Protein AF-A0A6Q2YF07-F1 (afdb_monomer_lite)

Foldseek 3Di:
DDDDDDDDDDDDDDDDDDDDDDDDDDDDDDDDDDDDDDDDDDDDDDDDDPPPVVVVVVVVPPPPDDDDDDDDDDDDDDDDPPDDDPVCLLVQQVLQVVLQVVAQDPPPPKTKKKWWAAPVRDIFIFIWYADPPRVPTDHGLRRRVVVCVVVPTLHTAEMEMEIADAPDFDDDDPVSLLVVCQSPWAHWYWGAYPVRDTDIDTSCRNAPPDDYPVVVVDDDPDDPDDPDDDDDDDDDDDDDDDDDDDDDDD

Structure (mmCIF, N/CA/C/O backbone):
data_AF-A0A6Q2YF07-F1
#
_entry.id   AF-A0A6Q2YF07-F1
#
loop_
_atom_site.group_PDB
_atom_site.id
_atom_site.type_symbol
_atom_site.label_atom_id
_atom_site.label_alt_id
_atom_site.label_comp_id
_atom_site.label_asym_id
_atom_site.label_entity_id
_atom_site.label_seq_id
_atom_site.pdbx_PDB_ins_code
_atom_site.Cartn_x
_atom_site.Cartn_y
_atom_site.Cartn_z
_atom_site.occupancy
_atom_site.B_iso_or_equiv
_atom_site.auth_seq_id
_atom_site.auth_comp_id
_atom_site.auth_asym_id
_atom_site.auth_atom_id
_atom_site.pdbx_PDB_model_num
ATOM 1 N N . MET A 1 1 ? -5.811 14.209 32.027 1.00 42.38 1 MET A N 1
ATOM 2 C CA . MET A 1 1 ? -6.574 15.370 31.525 1.00 42.38 1 MET A CA 1
ATOM 3 C C . MET A 1 1 ? -5.583 16.476 31.207 1.00 42.38 1 MET A C 1
ATOM 5 O O . MET A 1 1 ? -5.137 17.143 32.126 1.00 42.38 1 MET A O 1
ATOM 9 N N . TYR A 1 2 ? -5.188 16.630 29.945 1.00 35.22 2 TYR A N 1
ATOM 10 C CA . TYR A 1 2 ? -4.465 17.818 29.489 1.00 35.22 2 TYR A CA 1
ATOM 11 C C . TYR A 1 2 ? -5.228 18.382 28.295 1.00 35.22 2 TYR A C 1
ATOM 13 O O . TYR A 1 2 ? -5.432 17.696 27.298 1.00 35.22 2 TYR A O 1
ATOM 21 N N . SER A 1 3 ? -5.741 19.593 28.491 1.00 35.06 3 SER A N 1
ATOM 22 C CA . SER A 1 3 ? -6.523 20.364 27.533 1.00 35.06 3 SER A CA 1
ATOM 23 C C . SER A 1 3 ? -5.566 21.082 26.581 1.00 35.06 3 SER A C 1
ATOM 25 O O . SER A 1 3 ? -4.698 21.826 27.036 1.00 35.06 3 SER A O 1
ATOM 27 N N . CYS A 1 4 ? -5.705 20.849 25.275 1.00 34.47 4 CYS A N 1
ATOM 28 C CA . CYS A 1 4 ? -5.036 21.634 24.241 1.00 34.47 4 CYS A CA 1
ATOM 29 C C . CYS A 1 4 ? -5.906 22.848 23.899 1.00 34.47 4 CYS A C 1
ATOM 31 O O . CYS A 1 4 ? -6.991 22.703 23.340 1.00 34.47 4 CYS A O 1
ATOM 33 N N . LEU A 1 5 ? -5.411 24.045 24.210 1.00 40.91 5 LEU A N 1
ATOM 34 C CA . LEU A 1 5 ? -5.961 25.308 23.723 1.00 40.91 5 LEU A CA 1
ATOM 35 C C . LEU A 1 5 ? -5.331 25.636 22.360 1.00 40.91 5 LEU A C 1
ATOM 37 O O . LEU A 1 5 ? -4.113 25.767 22.253 1.00 40.91 5 LEU A O 1
ATOM 41 N N . CYS A 1 6 ? -6.164 25.772 21.327 1.00 34.47 6 CYS A N 1
ATOM 42 C CA . CYS A 1 6 ? -5.792 26.366 20.039 1.00 34.47 6 CYS A CA 1
ATOM 43 C C . CYS A 1 6 ? -5.761 27.901 20.152 1.00 34.47 6 CYS A C 1
ATOM 45 O O . CYS A 1 6 ? -6.706 28.465 20.710 1.00 34.47 6 CYS A O 1
ATOM 47 N N . PRO A 1 7 ? -4.773 28.608 19.573 1.00 49.66 7 PRO A N 1
ATOM 48 C CA . PRO A 1 7 ? -4.864 30.048 19.399 1.00 49.66 7 PRO A CA 1
ATOM 49 C C . PRO A 1 7 ? -5.500 30.426 18.051 1.00 49.66 7 PRO A C 1
ATOM 51 O O . PRO A 1 7 ? -5.198 29.870 16.996 1.00 49.66 7 PRO A O 1
ATOM 54 N N . HIS A 1 8 ? -6.394 31.409 18.141 1.00 37.81 8 HIS A N 1
ATOM 55 C CA . HIS A 1 8 ? -7.116 32.095 17.074 1.00 37.81 8 HIS A CA 1
ATOM 56 C C . HIS A 1 8 ? -6.193 32.752 16.029 1.00 37.81 8 HIS A C 1
ATOM 58 O O . HIS A 1 8 ? -5.219 33.420 16.371 1.00 37.81 8 HIS A O 1
ATOM 64 N N . TYR A 1 9 ? -6.573 32.636 14.754 1.00 35.72 9 TYR A N 1
ATOM 65 C CA . TYR A 1 9 ? -5.997 33.368 13.622 1.00 35.72 9 TYR A CA 1
ATOM 66 C C . TYR A 1 9 ? -6.581 34.791 13.557 1.00 35.72 9 TYR A C 1
ATOM 68 O O . TYR A 1 9 ? -7.784 34.956 13.349 1.00 35.72 9 TYR A O 1
ATOM 76 N N . SER A 1 10 ? -5.733 35.814 13.682 1.00 37.59 10 SER A N 1
ATOM 77 C CA . SER A 1 10 ? -6.095 37.219 13.447 1.00 37.59 10 SER A CA 1
ATOM 78 C C . SER A 1 10 ? -5.477 37.704 12.136 1.00 37.59 10 SER A C 1
ATOM 80 O O . SER A 1 10 ? -4.273 37.582 11.917 1.00 37.59 10 SER A O 1
ATOM 82 N N . ARG A 1 11 ? -6.325 38.243 11.252 1.00 40.78 11 ARG A N 1
ATOM 83 C CA . ARG A 1 11 ? -5.968 38.822 9.949 1.00 40.78 11 ARG A CA 1
ATOM 84 C C . ARG A 1 11 ? -5.098 40.071 10.129 1.00 40.78 11 ARG A C 1
ATOM 86 O O . ARG A 1 11 ? -5.477 40.967 10.875 1.00 40.78 11 ARG A O 1
ATOM 93 N N . ILE A 1 12 ? -3.999 40.166 9.383 1.00 37.72 12 ILE A N 1
ATOM 94 C CA . ILE A 1 12 ? -3.213 41.399 9.233 1.00 37.72 12 ILE A CA 1
ATOM 95 C C . ILE A 1 12 ? -3.488 41.963 7.835 1.00 37.72 12 ILE A C 1
ATOM 97 O O . ILE A 1 12 ? -3.155 41.335 6.832 1.00 37.72 12 ILE A O 1
ATOM 101 N N . SER A 1 13 ? -4.115 43.141 7.773 1.00 39.66 13 SER A N 1
ATOM 102 C CA . SER A 1 13 ? -4.192 43.969 6.567 1.00 39.66 13 SER A CA 1
ATOM 103 C C . SER A 1 13 ? -2.953 44.859 6.495 1.00 39.66 13 SER A C 1
ATOM 105 O O . SER A 1 13 ? -2.715 45.648 7.409 1.00 39.66 13 SER A O 1
ATOM 107 N N . LEU A 1 14 ? -2.184 44.766 5.414 1.00 34.75 14 LEU A N 1
ATOM 108 C CA . LEU A 1 14 ? -1.083 45.684 5.127 1.00 34.75 14 LEU A CA 1
ATOM 109 C C . LEU A 1 14 ? -1.535 46.707 4.082 1.00 34.75 14 LEU A C 1
ATOM 111 O O . LEU A 1 14 ? -1.761 46.377 2.921 1.00 34.75 14 LEU A O 1
ATOM 115 N N . SER A 1 15 ? -1.674 47.953 4.527 1.00 39.62 15 SER A N 1
ATOM 116 C CA . SER A 1 15 ? -1.783 49.153 3.699 1.00 39.62 15 SER A CA 1
ATOM 117 C C . SER A 1 15 ? -0.382 49.641 3.316 1.00 39.62 15 SER A C 1
ATOM 119 O O . SER A 1 15 ? 0.439 49.886 4.201 1.00 39.62 15 SER A O 1
ATOM 121 N N . LEU A 1 16 ? -0.115 49.818 2.021 1.00 40.41 16 LEU A N 1
ATOM 122 C CA . LEU A 1 16 ? 1.100 50.458 1.498 1.00 40.41 16 LEU A CA 1
ATOM 123 C C . LEU A 1 16 ? 0.807 51.923 1.120 1.00 40.41 16 LEU A C 1
ATOM 125 O O . LEU A 1 16 ? -0.238 52.177 0.516 1.00 40.41 16 LEU A O 1
ATOM 129 N N . PRO A 1 17 ? 1.694 52.884 1.441 1.00 46.28 17 PRO A N 1
ATOM 130 C CA . PRO A 1 17 ? 1.514 54.281 1.069 1.00 46.28 17 PRO A CA 1
ATOM 131 C C . PRO A 1 17 ? 2.101 54.614 -0.312 1.00 46.28 17 PRO A C 1
ATOM 133 O O . PRO A 1 17 ? 3.042 53.987 -0.798 1.00 46.28 17 PRO A O 1
ATOM 136 N N . LEU A 1 18 ? 1.507 55.644 -0.917 1.00 38.78 18 LEU A N 1
ATOM 137 C CA . LEU A 1 18 ? 1.839 56.246 -2.205 1.00 38.78 18 LEU A CA 1
ATOM 138 C C . LEU A 1 18 ? 3.088 57.151 -2.168 1.00 38.78 18 LEU A C 1
ATOM 140 O O . LEU A 1 18 ? 3.361 57.824 -1.177 1.00 38.78 18 LEU A O 1
ATOM 144 N N . SER A 1 19 ? 3.650 57.311 -3.374 1.00 36.31 19 SER A N 1
ATOM 145 C CA . SER A 1 19 ? 4.437 58.436 -3.919 1.00 36.31 19 SER A CA 1
ATOM 146 C C . SER A 1 19 ? 5.962 58.426 -3.727 1.00 36.31 19 SER A C 1
ATOM 148 O O . SER A 1 19 ? 6.474 58.485 -2.620 1.00 36.31 19 SER A O 1
ATOM 150 N N . LEU A 1 20 ? 6.706 58.436 -4.841 1.00 35.91 20 LEU A N 1
ATOM 151 C CA . LEU A 1 20 ? 7.220 59.678 -5.425 1.00 35.91 20 LEU A CA 1
ATOM 152 C C . LEU A 1 20 ? 7.590 59.476 -6.905 1.00 35.91 20 LEU A C 1
ATOM 154 O O . LEU A 1 20 ? 7.867 58.376 -7.371 1.00 35.91 20 LEU A O 1
ATOM 158 N N . THR A 1 21 ? 7.515 60.583 -7.627 1.00 44.19 21 THR A N 1
ATOM 159 C CA . THR A 1 21 ? 7.680 60.791 -9.065 1.00 44.19 21 THR A CA 1
ATOM 160 C C . THR A 1 21 ? 9.137 60.674 -9.520 1.00 44.19 21 THR A C 1
ATOM 162 O O . THR A 1 21 ? 10.031 60.914 -8.720 1.00 44.19 21 THR A O 1
ATOM 165 N N . HIS A 1 22 ? 9.371 60.378 -10.806 1.00 37.59 22 HIS A N 1
ATOM 166 C CA . HIS A 1 22 ? 10.271 61.124 -11.706 1.00 37.59 22 HIS A CA 1
ATOM 167 C C . HIS A 1 22 ? 10.007 60.703 -13.163 1.00 37.59 22 HIS A C 1
ATOM 169 O O . HIS A 1 22 ? 9.892 59.522 -13.482 1.00 37.59 22 HIS A O 1
ATOM 175 N N . SER A 1 23 ? 9.858 61.705 -14.030 1.00 40.00 23 SER A N 1
ATOM 176 C CA . SER A 1 23 ? 9.643 61.585 -15.471 1.00 40.00 23 SER A CA 1
ATOM 177 C C . SER A 1 23 ? 10.944 61.285 -16.209 1.00 40.00 23 SER A C 1
ATOM 179 O O . SER A 1 23 ? 11.972 61.821 -15.812 1.00 40.00 23 SER A O 1
ATOM 181 N N . LEU A 1 24 ? 10.870 60.593 -17.348 1.00 35.03 24 LEU A N 1
ATOM 182 C CA . LEU A 1 24 ? 11.597 60.937 -18.578 1.00 35.03 24 LEU A CA 1
ATOM 183 C C . LEU A 1 24 ? 10.974 60.185 -19.763 1.00 35.03 24 LEU A C 1
ATOM 185 O O . LEU A 1 24 ? 10.372 59.125 -19.614 1.00 35.03 24 LEU A O 1
ATOM 189 N N . SER A 1 25 ? 11.031 60.826 -20.922 1.00 35.72 25 SER A N 1
ATOM 190 C CA . SER A 1 25 ? 10.073 60.726 -22.016 1.00 35.72 25 SER A CA 1
ATOM 191 C C . SER A 1 25 ? 10.681 60.155 -23.304 1.00 35.72 25 SER A C 1
ATOM 193 O O . SER A 1 25 ? 11.856 60.403 -23.547 1.00 35.72 25 SER A O 1
ATOM 195 N N . LEU A 1 26 ? 9.818 59.584 -24.164 1.00 32.38 26 LEU A N 1
ATOM 196 C CA . LEU A 1 26 ? 9.944 59.362 -25.626 1.00 32.38 26 LEU A CA 1
ATOM 197 C C . LEU A 1 26 ? 11.070 58.398 -26.096 1.00 32.38 26 LEU A C 1
ATOM 199 O O . LEU A 1 26 ? 12.230 58.553 -25.755 1.00 32.38 26 LEU A O 1
ATOM 203 N N . SER A 1 27 ? 10.838 57.407 -26.968 1.00 36.00 27 SER A N 1
ATOM 204 C CA . SER A 1 27 ? 10.289 57.567 -28.325 1.00 36.00 27 SER A CA 1
ATOM 205 C C . SER A 1 27 ? 9.839 56.237 -28.966 1.00 36.00 27 SER A C 1
ATOM 207 O O . SER A 1 27 ? 10.376 55.170 -28.692 1.00 36.00 27 SER A O 1
ATOM 209 N N . PHE A 1 28 ? 8.876 56.388 -29.873 1.00 30.86 28 PHE A N 1
ATOM 210 C CA . PHE A 1 28 ? 8.250 55.477 -30.842 1.00 30.86 28 PHE A CA 1
ATOM 211 C C . PHE A 1 28 ? 9.177 54.585 -31.704 1.00 30.86 28 PHE A C 1
ATOM 213 O O . PHE A 1 28 ? 10.173 55.075 -32.233 1.00 30.86 28 PHE A O 1
ATOM 220 N N . SER A 1 29 ? 8.720 53.366 -32.044 1.00 34.75 29 SER A N 1
ATOM 221 C CA . SER A 1 29 ? 8.385 52.983 -33.439 1.00 34.75 29 SER A CA 1
ATOM 222 C C . SER A 1 29 ? 7.654 51.632 -33.545 1.00 34.75 29 SER A C 1
ATOM 224 O O . SER A 1 29 ? 8.025 50.647 -32.914 1.00 34.75 29 SER A O 1
ATOM 226 N N . LEU A 1 30 ? 6.599 51.640 -34.368 1.00 33.41 30 LEU A N 1
ATOM 227 C CA . LEU A 1 30 ? 5.726 50.536 -34.783 1.00 33.41 30 LEU A CA 1
ATOM 228 C C . LEU A 1 30 ? 6.431 49.532 -35.715 1.00 33.41 30 LEU A C 1
ATOM 230 O O . LEU A 1 30 ? 7.195 49.935 -36.586 1.00 33.41 30 LEU A O 1
ATOM 234 N N . SER A 1 31 ? 5.975 48.276 -35.689 1.00 32.91 31 SER A N 1
ATOM 235 C CA . SER A 1 31 ? 5.485 47.617 -36.910 1.00 32.91 31 SER A CA 1
ATOM 236 C C . SER A 1 31 ? 4.442 46.548 -36.568 1.00 32.91 31 SER A C 1
ATOM 238 O O . SER A 1 31 ? 4.690 45.639 -35.779 1.00 32.91 31 SER A O 1
ATOM 240 N N . LEU A 1 32 ? 3.255 46.722 -37.150 1.00 31.78 32 LEU A N 1
ATOM 241 C CA . LEU A 1 32 ? 2.101 45.827 -37.134 1.00 31.78 32 LEU A CA 1
ATOM 242 C C . LEU A 1 32 ? 2.257 44.769 -38.238 1.00 31.78 32 LEU A C 1
ATOM 244 O O . LEU A 1 32 ? 2.656 45.096 -39.355 1.00 31.78 32 LEU A O 1
ATOM 248 N N . SER A 1 33 ? 1.760 43.558 -38.002 1.00 29.41 33 SER A N 1
ATOM 249 C CA . SER A 1 33 ? 0.950 42.873 -39.015 1.00 29.41 33 SER A CA 1
ATOM 250 C C . SER A 1 33 ? -0.130 42.028 -38.350 1.00 29.41 33 SER A C 1
ATOM 252 O O . SER A 1 33 ? 0.117 41.136 -37.547 1.00 29.41 33 SER A O 1
ATOM 254 N N . THR A 1 34 ? -1.347 42.439 -38.671 1.00 30.98 34 THR A N 1
ATOM 255 C CA . THR A 1 34 ? -2.676 41.987 -38.282 1.00 30.98 34 THR A CA 1
ATOM 256 C C . THR A 1 34 ? -3.044 40.650 -38.921 1.00 30.98 34 THR A C 1
ATOM 258 O O . THR A 1 34 ? -2.696 40.401 -40.069 1.00 30.98 34 THR A O 1
ATOM 261 N N . THR A 1 35 ? -3.895 39.869 -38.251 1.00 30.69 35 THR A N 1
ATOM 262 C CA . THR A 1 35 ? -5.162 39.383 -38.836 1.00 30.69 35 THR A CA 1
ATOM 263 C C . THR A 1 35 ? -6.139 39.085 -37.695 1.00 30.69 35 THR A C 1
ATOM 265 O O . THR A 1 35 ? -5.915 38.196 -36.882 1.00 30.69 35 THR A O 1
ATOM 268 N N . ILE A 1 36 ? -7.208 39.880 -37.632 1.00 31.39 36 ILE A N 1
ATOM 269 C CA . ILE A 1 36 ? -8.366 39.730 -36.743 1.00 31.39 36 ILE A CA 1
ATOM 270 C C . ILE A 1 36 ? -9.497 39.148 -37.593 1.00 31.39 36 ILE A C 1
ATOM 272 O O . ILE A 1 36 ? -9.795 39.692 -38.658 1.00 31.39 36 ILE A O 1
ATOM 276 N N . HIS A 1 37 ? -10.160 38.097 -37.108 1.00 31.95 37 HIS A N 1
ATOM 277 C CA . HIS A 1 37 ? -11.507 37.750 -37.553 1.00 31.95 37 HIS A CA 1
ATOM 278 C C . HIS A 1 37 ? -12.495 38.068 -36.424 1.00 31.95 37 HIS A C 1
ATOM 280 O O . HIS A 1 37 ? -12.415 37.532 -35.323 1.00 31.95 37 HIS A O 1
ATOM 286 N N . SER A 1 38 ? -13.360 39.033 -36.724 1.00 31.14 38 SER A N 1
ATOM 287 C CA . SER A 1 38 ? -14.520 39.495 -35.961 1.00 31.14 38 SER A CA 1
ATOM 288 C C . SER A 1 38 ? -15.546 38.375 -35.811 1.00 31.14 38 SER A C 1
ATOM 290 O O . SER A 1 38 ? -15.825 37.750 -36.827 1.00 31.14 38 SER A O 1
ATOM 292 N N . GLN A 1 39 ? -16.137 38.192 -34.618 1.00 34.97 39 GLN A N 1
ATOM 293 C CA . GLN A 1 39 ? -17.575 37.923 -34.423 1.00 34.97 39 GLN A CA 1
ATOM 294 C C . GLN A 1 39 ? -18.054 38.406 -33.036 1.00 34.97 39 GLN A C 1
ATOM 296 O O . GLN A 1 39 ? -17.294 38.449 -32.071 1.00 34.97 39 GLN A O 1
ATOM 301 N N . GLN A 1 40 ? -19.314 38.849 -32.999 1.00 32.34 40 GLN A N 1
ATOM 302 C CA . GLN A 1 40 ? -20.002 39.578 -31.926 1.00 32.34 40 GLN A CA 1
ATOM 303 C C . GLN A 1 40 ? -20.448 38.693 -30.741 1.00 32.34 40 GLN A C 1
ATOM 305 O O . GLN A 1 40 ? -20.575 37.481 -30.905 1.00 32.34 40 GLN A O 1
ATOM 310 N N . PRO A 1 41 ? -20.736 39.273 -29.554 1.00 31.94 41 PRO A N 1
ATOM 311 C CA . PRO A 1 41 ? -21.177 38.506 -28.391 1.00 31.94 41 PRO A CA 1
ATOM 312 C C . PRO A 1 41 ? -22.652 38.083 -28.505 1.00 31.94 41 PRO A C 1
ATOM 314 O O . PRO A 1 41 ? -23.543 38.918 -28.653 1.00 31.94 41 PRO A O 1
ATOM 317 N N . VAL A 1 42 ? -22.903 36.776 -28.393 1.00 31.08 42 VAL A N 1
ATOM 318 C CA . VAL A 1 42 ? -24.243 36.176 -28.311 1.00 31.08 42 VAL A CA 1
ATOM 319 C C . VAL A 1 42 ? -24.697 3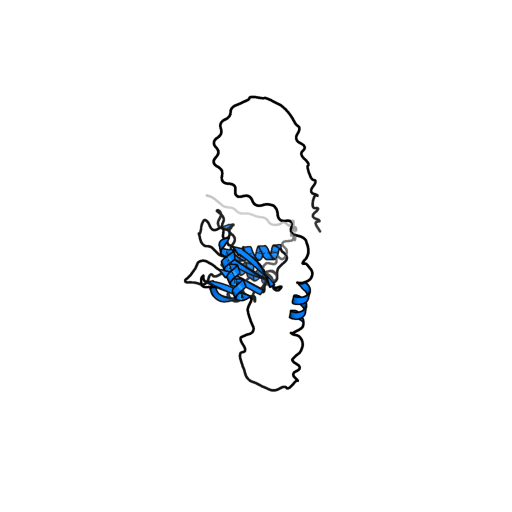6.152 -26.851 1.00 31.08 42 VAL A C 1
ATOM 321 O O . VAL A 1 42 ? -24.039 35.571 -25.991 1.00 31.08 42 VAL A O 1
ATOM 324 N N . THR A 1 43 ? -25.842 36.771 -26.575 1.00 32.16 43 THR A N 1
ATOM 325 C CA . THR A 1 43 ? -26.595 36.632 -25.324 1.00 32.16 43 THR A CA 1
ATOM 326 C C . THR A 1 43 ? -27.294 35.272 -25.296 1.00 32.16 43 THR A C 1
ATOM 328 O O . THR A 1 43 ? -28.129 35.006 -26.161 1.00 32.16 43 THR A O 1
ATOM 331 N N . LEU A 1 44 ? -26.995 34.421 -24.311 1.00 33.00 44 LEU A N 1
ATOM 332 C CA . LEU A 1 44 ? -27.760 33.198 -24.053 1.00 33.00 44 LEU A CA 1
ATOM 333 C C . LEU A 1 44 ? -28.740 33.428 -22.901 1.00 33.00 44 LEU A C 1
ATOM 335 O O . LEU A 1 44 ? -28.352 33.751 -21.780 1.00 33.00 44 LEU A O 1
ATOM 339 N N . ASN A 1 45 ? -30.020 33.277 -23.235 1.00 32.47 45 ASN A N 1
ATOM 340 C CA . ASN A 1 45 ? -31.150 33.358 -22.325 1.00 32.47 45 ASN A CA 1
ATOM 341 C C . ASN A 1 45 ? -31.258 32.083 -21.482 1.00 32.47 45 ASN A C 1
ATOM 343 O O . ASN A 1 45 ? -31.020 30.971 -21.952 1.00 32.47 45 ASN A O 1
ATOM 347 N N . ASN A 1 46 ? -31.642 32.281 -20.227 1.00 45.44 46 ASN A N 1
ATOM 348 C CA . ASN A 1 46 ? -31.769 31.267 -19.196 1.00 45.44 46 ASN A CA 1
ATOM 349 C C . ASN A 1 46 ? -33.151 30.593 -19.305 1.00 45.44 46 ASN A C 1
ATOM 351 O O . ASN A 1 46 ? -34.128 31.133 -18.796 1.00 45.44 46 ASN A O 1
ATOM 355 N N . THR A 1 47 ? -33.249 29.443 -19.976 1.00 40.28 47 THR A N 1
ATOM 356 C CA . THR A 1 47 ? -34.433 28.562 -19.931 1.00 40.28 47 THR A CA 1
ATOM 357 C C . THR A 1 47 ? -34.008 27.113 -20.167 1.00 40.28 47 THR A C 1
ATOM 359 O O . THR A 1 47 ? -33.731 26.734 -21.305 1.00 40.28 47 THR A O 1
ATOM 362 N N . GLY A 1 48 ? -33.950 26.295 -19.113 1.00 39.38 48 GLY A N 1
ATOM 363 C CA . GLY A 1 48 ? -33.670 24.864 -19.269 1.00 39.38 48 GLY A CA 1
ATOM 364 C C . GLY A 1 48 ? -33.216 24.146 -18.002 1.00 39.38 48 GLY A C 1
ATOM 365 O O . GLY A 1 48 ? -32.198 23.468 -18.034 1.00 39.38 48 GLY A O 1
ATOM 366 N N . THR A 1 49 ? -33.937 24.289 -16.887 1.00 41.78 49 THR A N 1
ATOM 367 C CA . THR A 1 49 ? -33.653 23.544 -15.641 1.00 41.78 49 THR A CA 1
ATOM 368 C C . THR A 1 49 ? -34.797 22.637 -15.186 1.00 41.78 49 THR A C 1
ATOM 370 O O . THR A 1 49 ? -34.789 22.197 -14.045 1.00 41.78 49 THR A O 1
ATOM 373 N N . GLU A 1 50 ? -35.760 22.309 -16.051 1.00 46.97 50 GLU A N 1
ATOM 374 C CA . GLU A 1 50 ? -36.935 21.514 -15.640 1.00 46.97 50 GLU A CA 1
ATOM 375 C C . GLU A 1 50 ? -37.013 20.093 -16.226 1.00 46.97 50 GLU A C 1
ATOM 377 O O . GLU A 1 50 ? -37.921 19.361 -15.872 1.00 46.97 50 GLU A O 1
ATOM 382 N N . ASN A 1 51 ? -36.043 19.630 -17.026 1.00 47.75 51 ASN A N 1
ATOM 383 C CA . ASN A 1 51 ? -36.166 18.342 -17.742 1.00 47.75 51 ASN A CA 1
ATOM 384 C C . ASN A 1 51 ? -35.122 17.261 -17.398 1.00 47.75 51 ASN A C 1
ATOM 386 O O . ASN A 1 51 ? -34.950 16.312 -18.155 1.00 47.75 51 ASN A O 1
ATOM 390 N N . ILE A 1 52 ? -34.405 17.380 -16.275 1.00 48.38 52 ILE A N 1
ATOM 391 C CA . ILE A 1 52 ? -33.405 16.367 -15.864 1.00 48.38 52 ILE A CA 1
ATOM 392 C C . ILE A 1 52 ? -33.893 15.536 -14.666 1.00 48.38 52 ILE A C 1
ATOM 394 O O . ILE A 1 52 ? -33.488 14.392 -14.499 1.00 48.38 52 ILE A O 1
ATOM 398 N N . THR A 1 53 ? -34.808 16.058 -13.849 1.00 46.25 53 THR A N 1
ATOM 399 C CA . THR A 1 53 ? -35.285 15.380 -12.633 1.00 46.25 53 THR A CA 1
ATOM 400 C C . THR A 1 53 ? -36.387 14.345 -12.869 1.00 46.25 53 THR A C 1
ATOM 402 O O . THR A 1 53 ? -36.513 13.427 -12.063 1.00 46.25 53 THR A O 1
ATOM 405 N N . GLU A 1 54 ? -37.156 14.436 -13.957 1.00 50.38 54 GLU A N 1
ATOM 406 C CA . GLU A 1 54 ? -38.218 13.458 -14.263 1.00 50.38 54 GLU A CA 1
ATOM 407 C C . GLU A 1 54 ? -37.659 12.162 -14.869 1.00 50.38 54 GLU A C 1
ATOM 409 O O . GLU A 1 54 ? -38.041 11.071 -14.449 1.00 50.38 54 GLU A O 1
ATOM 414 N N . THR A 1 55 ? -36.641 12.255 -15.725 1.00 48.34 55 THR A N 1
ATOM 415 C CA . THR A 1 55 ? -36.002 11.090 -16.364 1.00 48.34 55 THR A CA 1
ATOM 416 C C . THR A 1 55 ? -35.240 10.204 -15.370 1.00 48.34 55 THR A C 1
ATOM 418 O O . THR A 1 55 ? -35.148 8.992 -15.546 1.00 48.34 55 THR A O 1
ATOM 421 N N . VAL A 1 56 ? -34.712 10.789 -14.289 1.00 49.97 56 VAL A N 1
ATOM 422 C CA . VAL A 1 56 ? -33.999 10.042 -13.235 1.00 49.97 56 VAL A CA 1
ATOM 423 C C . VAL A 1 56 ? -34.979 9.316 -12.304 1.00 49.97 56 VAL A C 1
ATOM 425 O O . VAL A 1 56 ? -34.610 8.313 -11.703 1.00 49.97 56 VAL A O 1
ATOM 428 N N . LYS A 1 57 ? -36.238 9.769 -12.227 1.00 46.66 57 LYS A N 1
ATOM 429 C CA . LYS A 1 57 ? -37.277 9.176 -11.375 1.00 46.66 57 LYS A CA 1
ATOM 430 C C . LYS A 1 57 ? -37.972 7.981 -12.040 1.00 46.66 57 LYS A C 1
ATOM 432 O O . LYS A 1 57 ? -38.238 6.991 -11.363 1.00 46.66 57 LYS A O 1
ATOM 437 N N . GLU A 1 58 ? -38.176 8.016 -13.360 1.00 46.06 58 GLU A N 1
ATOM 438 C CA . GLU A 1 58 ? -38.737 6.883 -14.123 1.00 46.06 58 GLU A CA 1
ATOM 439 C C . GLU A 1 58 ? -37.773 5.687 -14.244 1.00 46.06 58 GLU A C 1
ATOM 441 O O . GLU A 1 58 ? -38.213 4.542 -14.314 1.00 46.06 58 GLU A O 1
ATOM 446 N N . MET A 1 59 ? -36.454 5.913 -14.195 1.00 43.22 59 MET A N 1
ATOM 447 C CA . MET A 1 59 ? -35.455 4.832 -14.213 1.00 43.22 59 MET A CA 1
ATOM 448 C C . MET A 1 59 ? -35.261 4.135 -12.857 1.00 43.22 59 MET A C 1
ATOM 450 O O . MET A 1 59 ? -34.696 3.041 -12.816 1.00 43.22 59 MET A O 1
ATOM 454 N N . THR A 1 60 ? -35.728 4.727 -11.753 1.00 42.62 60 THR A N 1
ATOM 455 C CA . THR A 1 60 ? -35.624 4.137 -10.406 1.00 42.62 60 THR A CA 1
ATOM 456 C C . THR A 1 60 ? -36.851 3.332 -9.970 1.00 42.62 60 THR A C 1
ATOM 458 O O . THR A 1 60 ? -36.727 2.537 -9.045 1.00 42.62 60 THR A O 1
ATOM 461 N N . ASP A 1 61 ? -37.993 3.468 -10.651 1.00 41.06 61 ASP A N 1
ATOM 462 C CA . ASP A 1 61 ? -39.271 2.835 -10.259 1.00 41.06 61 ASP A CA 1
ATOM 463 C C . ASP A 1 61 ? -39.603 1.532 -11.019 1.00 41.06 61 ASP A C 1
ATOM 465 O O . ASP A 1 61 ? -40.651 0.929 -10.806 1.00 41.06 61 ASP A O 1
ATOM 469 N N . LEU A 1 62 ? -38.705 1.038 -11.881 1.00 42.06 62 LEU A N 1
ATOM 470 C CA . LEU A 1 62 ? -38.917 -0.189 -12.673 1.00 42.06 62 LEU A CA 1
ATOM 471 C C . LEU A 1 62 ? -38.126 -1.412 -12.176 1.00 42.06 62 LEU A C 1
ATOM 473 O O . LEU A 1 62 ? -37.920 -2.365 -12.928 1.00 42.06 62 LEU A O 1
ATOM 477 N N . ARG A 1 63 ? -37.673 -1.426 -10.914 1.00 45.19 63 ARG A N 1
ATOM 478 C CA . ARG A 1 63 ? -36.920 -2.571 -10.361 1.00 45.19 63 ARG A CA 1
ATOM 479 C C . ARG A 1 63 ? -37.383 -3.064 -8.989 1.00 45.19 63 ARG A C 1
ATOM 481 O O . ARG A 1 63 ? -36.591 -3.647 -8.253 1.00 45.19 63 ARG A O 1
ATOM 488 N N . THR A 1 64 ? -38.658 -2.875 -8.657 1.00 38.97 64 THR A N 1
ATOM 489 C CA . THR A 1 64 ? -39.251 -3.365 -7.400 1.00 38.97 64 THR A CA 1
ATOM 490 C C . THR A 1 64 ? -40.648 -3.945 -7.588 1.00 38.97 64 THR A C 1
ATOM 492 O O . THR A 1 64 ? -41.566 -3.572 -6.872 1.00 38.97 64 THR A O 1
ATOM 495 N N . ASP A 1 65 ? -40.820 -4.869 -8.529 1.00 38.38 65 ASP A N 1
ATOM 496 C CA . ASP A 1 65 ? -41.936 -5.815 -8.459 1.00 38.38 65 ASP A CA 1
ATOM 497 C C . ASP A 1 65 ? -41.654 -7.012 -9.364 1.00 38.38 65 ASP A C 1
ATOM 499 O O . ASP A 1 65 ? -41.923 -6.982 -10.556 1.00 38.38 65 ASP A O 1
ATOM 503 N N . GLU A 1 66 ? -41.006 -8.027 -8.795 1.00 43.12 66 GLU A N 1
ATOM 504 C CA . GLU A 1 66 ? -41.237 -9.451 -9.061 1.00 43.12 66 GLU A CA 1
ATOM 505 C C . GLU A 1 66 ? -40.162 -10.251 -8.319 1.00 43.12 66 GLU A C 1
ATOM 507 O O . GLU A 1 66 ? -38.985 -10.192 -8.664 1.00 43.12 66 GLU A O 1
ATOM 512 N N . LEU A 1 67 ? -40.573 -10.944 -7.249 1.00 33.00 67 LEU A N 1
ATOM 513 C CA . LEU A 1 67 ? -40.221 -12.336 -6.919 1.00 33.00 67 LEU A CA 1
ATOM 514 C C . LEU A 1 67 ? -40.664 -12.650 -5.478 1.00 33.00 67 LEU A C 1
ATOM 516 O O . LEU A 1 67 ? -39.927 -12.514 -4.505 1.00 33.00 67 LEU A O 1
ATOM 520 N N . ARG A 1 68 ? -41.914 -13.110 -5.361 1.00 39.12 68 ARG A N 1
ATOM 521 C CA . ARG A 1 68 ? -42.337 -14.040 -4.307 1.00 39.12 68 ARG A CA 1
ATOM 522 C C . ARG A 1 68 ? -41.929 -15.442 -4.754 1.00 39.12 68 ARG A C 1
ATOM 524 O O . ARG A 1 68 ? -42.374 -15.850 -5.822 1.00 39.12 68 ARG A O 1
ATOM 531 N N . VAL A 1 69 ? -41.172 -16.187 -3.947 1.00 33.16 69 VAL A N 1
ATOM 532 C CA . VAL A 1 69 ? -41.103 -17.654 -4.062 1.00 33.16 69 VAL A CA 1
ATOM 533 C C . VAL A 1 69 ? -41.046 -18.287 -2.672 1.00 33.16 69 VAL A C 1
ATOM 535 O O . VAL A 1 69 ? -40.319 -17.839 -1.786 1.00 33.16 69 VAL A O 1
ATOM 538 N N . ASP A 1 70 ? -41.882 -19.307 -2.519 1.00 32.50 70 ASP A N 1
ATOM 539 C CA . ASP A 1 70 ? -42.222 -20.041 -1.309 1.00 32.50 70 ASP A CA 1
ATOM 540 C C . ASP A 1 70 ? -41.101 -20.918 -0.727 1.00 32.50 70 ASP A C 1
ATOM 542 O O . ASP A 1 70 ? -40.158 -21.347 -1.390 1.00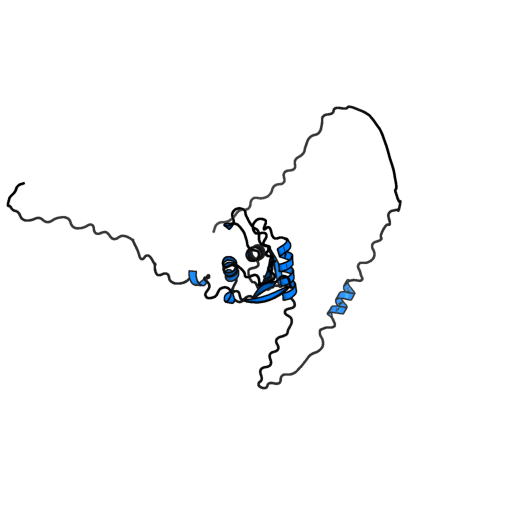 32.50 70 ASP A O 1
ATOM 546 N N . ARG A 1 71 ? -41.278 -21.233 0.560 1.00 38.34 71 ARG A N 1
ATOM 547 C CA . ARG A 1 71 ? -40.476 -22.149 1.374 1.00 38.34 71 ARG A CA 1
ATOM 548 C C . ARG A 1 71 ? -40.708 -23.612 0.967 1.00 38.34 71 ARG A C 1
ATOM 550 O O . ARG A 1 71 ? -41.803 -24.128 1.170 1.00 38.34 71 ARG A O 1
ATOM 557 N N . AL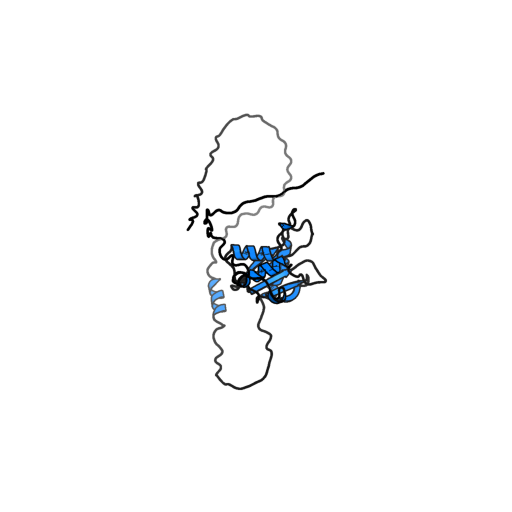A A 1 72 ? -39.652 -24.312 0.554 1.00 33.44 72 ALA A N 1
ATOM 558 C CA . ALA A 1 72 ? -39.565 -25.772 0.639 1.00 33.44 72 ALA A CA 1
ATOM 559 C C . ALA A 1 72 ? -38.117 -26.220 0.915 1.00 33.44 72 ALA A C 1
ATOM 561 O O . ALA A 1 72 ? -37.183 -25.853 0.207 1.00 33.44 72 ALA A O 1
ATOM 562 N N . GLU A 1 73 ? -37.945 -26.993 1.985 1.00 43.09 73 GLU A N 1
ATOM 563 C CA . GLU A 1 73 ? -36.700 -27.649 2.396 1.00 43.09 73 GLU A CA 1
ATOM 564 C C . GLU A 1 73 ? -36.491 -28.944 1.590 1.00 43.09 73 GLU A C 1
ATOM 566 O O . GLU A 1 73 ? -37.460 -29.668 1.406 1.00 43.09 73 GLU A O 1
ATOM 571 N N . THR A 1 74 ? -35.250 -29.266 1.185 1.00 35.28 74 THR A N 1
ATOM 572 C CA . THR A 1 74 ? -34.598 -30.588 1.386 1.00 35.28 74 THR A CA 1
ATOM 573 C C . THR A 1 74 ? -33.190 -30.647 0.766 1.00 35.28 74 THR A C 1
ATOM 575 O O . THR A 1 74 ? -33.030 -30.496 -0.438 1.00 35.28 74 THR A O 1
ATOM 578 N N . GLY A 1 75 ? -32.191 -30.960 1.599 1.00 31.56 75 GLY A N 1
ATOM 579 C CA . GLY A 1 75 ? -31.202 -32.025 1.364 1.00 31.56 75 GLY A CA 1
ATOM 580 C C . GLY A 1 75 ? -30.275 -31.999 0.135 1.00 31.56 75 GLY A C 1
ATOM 581 O O . GLY A 1 75 ? -30.632 -32.484 -0.927 1.00 31.56 75 GLY A O 1
ATOM 582 N N . ALA A 1 76 ? -29.009 -31.657 0.403 1.00 35.78 76 ALA A N 1
ATOM 583 C CA . ALA A 1 76 ? -27.782 -32.207 -0.195 1.00 35.78 76 ALA A CA 1
ATOM 584 C C . ALA A 1 76 ? -27.543 -32.078 -1.717 1.00 35.78 76 ALA A C 1
ATOM 586 O O . ALA A 1 76 ? -28.006 -32.888 -2.513 1.00 35.78 76 ALA A O 1
ATOM 587 N N . ARG A 1 77 ? -26.590 -31.210 -2.082 1.00 31.08 77 ARG A N 1
ATOM 588 C CA . ARG A 1 77 ? -25.295 -31.570 -2.704 1.00 31.08 77 ARG A CA 1
ATOM 589 C C . ARG A 1 77 ? -24.512 -30.295 -3.005 1.00 31.08 77 ARG A C 1
ATOM 591 O O . ARG A 1 77 ? -25.070 -29.303 -3.454 1.00 31.08 77 ARG A O 1
ATOM 598 N N . SER A 1 78 ? -23.216 -30.352 -2.726 1.00 46.12 78 SER A N 1
ATOM 599 C CA . SER A 1 78 ? -22.213 -29.346 -3.063 1.00 46.12 78 SER A CA 1
ATOM 600 C C . SER A 1 78 ? -22.367 -28.853 -4.503 1.00 46.12 78 SER A C 1
ATOM 602 O O . SER A 1 78 ? -22.093 -29.609 -5.434 1.00 46.12 78 SER A O 1
ATOM 604 N N . ASN A 1 79 ? -22.743 -27.590 -4.661 1.00 32.22 79 ASN A N 1
ATOM 605 C CA . ASN A 1 79 ? -22.544 -26.837 -5.887 1.00 32.22 79 ASN A CA 1
ATOM 606 C C . ASN A 1 79 ? -21.873 -25.526 -5.492 1.00 32.22 79 ASN A C 1
ATOM 608 O O . ASN A 1 79 ? -22.463 -24.691 -4.810 1.00 32.22 79 ASN A O 1
ATOM 612 N N . TRP A 1 80 ? -20.610 -25.398 -5.884 1.00 35.69 80 TRP A N 1
ATOM 613 C CA . TRP A 1 80 ? -19.895 -24.136 -5.894 1.00 35.69 80 TRP A CA 1
ATOM 614 C C . TRP A 1 80 ? -20.651 -23.177 -6.810 1.00 35.69 80 TRP A C 1
ATOM 616 O O . TRP A 1 80 ? -20.718 -23.404 -8.017 1.00 35.69 80 TRP A O 1
ATOM 626 N N . ILE A 1 81 ? -21.229 -22.130 -6.234 1.00 40.62 81 ILE A N 1
ATOM 627 C CA . ILE A 1 81 ? -21.554 -20.913 -6.970 1.00 40.62 81 ILE A CA 1
ATOM 628 C C . ILE A 1 81 ? -20.488 -19.904 -6.540 1.00 40.62 81 ILE A C 1
ATOM 630 O O . ILE A 1 81 ? -20.698 -19.096 -5.643 1.00 40.62 81 ILE A O 1
ATOM 634 N N . GLU A 1 82 ? -19.285 -20.029 -7.106 1.00 44.84 82 GLU A N 1
ATOM 635 C CA . GLU A 1 82 ? -18.339 -18.913 -7.126 1.00 44.84 82 GLU A CA 1
ATOM 636 C C . GLU A 1 82 ? -18.783 -17.986 -8.255 1.00 44.84 82 GLU A C 1
ATOM 638 O O . GLU A 1 82 ? -18.573 -18.286 -9.429 1.00 44.84 82 GLU A O 1
ATOM 643 N N . GLY A 1 83 ? -19.449 -16.889 -7.908 1.00 48.50 83 GLY A N 1
ATOM 644 C CA . GLY A 1 83 ? -19.807 -15.872 -8.889 1.00 48.50 83 GLY A CA 1
ATOM 645 C C . GLY A 1 83 ? -20.993 -15.017 -8.479 1.00 48.50 83 GLY A C 1
ATOM 646 O O . GLY A 1 83 ? -22.082 -15.244 -8.983 1.00 48.50 83 GLY A O 1
ATOM 647 N N . GLU A 1 84 ? -20.745 -14.015 -7.631 1.00 45.91 84 GLU A N 1
ATOM 648 C CA . GLU A 1 84 ? -21.500 -12.754 -7.605 1.00 45.91 84 GLU A CA 1
ATOM 649 C C . GLU A 1 84 ? -20.506 -11.590 -7.363 1.00 45.91 84 GLU A C 1
ATOM 651 O O . GLU A 1 84 ? -20.079 -11.310 -6.245 1.00 45.91 84 GLU A O 1
ATOM 656 N N . ASP A 1 85 ? -20.054 -11.014 -8.483 1.00 58.56 85 ASP A N 1
ATOM 657 C CA . ASP A 1 85 ? -19.464 -9.690 -8.739 1.00 58.56 85 ASP A CA 1
ATOM 658 C C . ASP A 1 85 ? -18.555 -9.023 -7.684 1.00 58.56 85 ASP A C 1
ATOM 660 O O . ASP A 1 85 ? -18.912 -8.056 -7.006 1.00 58.56 85 ASP A O 1
ATOM 664 N N . GLU A 1 86 ? -17.271 -9.401 -7.680 1.00 69.75 86 GLU A N 1
ATOM 665 C CA . GLU A 1 86 ? -16.192 -8.542 -7.166 1.00 69.75 86 GLU A CA 1
ATOM 666 C C . GLU A 1 86 ? -15.865 -7.379 -8.151 1.00 69.75 86 GLU A C 1
ATOM 668 O O . GLU A 1 86 ? -14.700 -7.121 -8.462 1.00 69.75 86 GLU A O 1
ATOM 673 N N . ASP A 1 87 ? -16.886 -6.652 -8.635 1.00 87.19 87 ASP A N 1
ATOM 674 C CA . ASP A 1 87 ? -16.782 -5.557 -9.634 1.00 87.19 87 ASP A CA 1
ATOM 675 C C . ASP A 1 87 ? -15.803 -4.446 -9.204 1.00 87.19 87 ASP A C 1
ATOM 677 O O . ASP A 1 87 ? -15.168 -3.778 -10.012 1.00 87.19 87 ASP A O 1
ATOM 681 N N . TRP A 1 88 ? -15.577 -4.305 -7.899 1.00 94.38 88 TRP A N 1
ATOM 682 C CA . TRP A 1 88 ? -14.668 -3.318 -7.321 1.00 94.38 88 TRP A CA 1
ATOM 683 C C . TRP A 1 88 ? -13.174 -3.679 -7.428 1.00 94.38 88 TRP A C 1
ATOM 685 O O . TRP A 1 88 ? -12.336 -2.796 -7.237 1.00 94.38 88 TRP A O 1
ATOM 695 N N . ILE A 1 89 ? -12.797 -4.927 -7.738 1.00 97.38 89 ILE A N 1
ATOM 696 C CA . ILE A 1 89 ? -11.379 -5.342 -7.746 1.00 97.38 89 ILE A CA 1
ATOM 697 C C . ILE A 1 89 ? -10.605 -4.704 -8.886 1.00 97.38 89 ILE A C 1
ATOM 699 O O . ILE A 1 89 ? -9.546 -4.122 -8.651 1.00 97.38 89 ILE A O 1
ATOM 703 N N . LYS A 1 90 ? -11.117 -4.804 -10.117 1.00 96.69 90 LYS A N 1
ATOM 704 C CA . LYS A 1 90 ? -10.449 -4.219 -11.285 1.00 96.69 90 LYS A CA 1
ATOM 705 C C . LYS A 1 90 ? -10.277 -2.701 -11.124 1.00 96.69 90 LYS A C 1
ATOM 707 O O . LYS A 1 90 ? -9.150 -2.237 -11.275 1.00 96.69 90 LYS A O 1
ATOM 712 N N . PRO A 1 91 ? -11.308 -1.928 -10.719 1.00 98.12 91 PRO A N 1
ATOM 713 C CA . PRO A 1 91 ? -11.143 -0.525 -10.351 1.00 98.12 91 PRO A CA 1
ATOM 714 C C . PRO A 1 91 ? -10.082 -0.290 -9.272 1.00 98.12 91 PRO A C 1
ATOM 716 O O . PRO A 1 91 ? -9.286 0.634 -9.412 1.00 98.12 91 PRO A O 1
ATOM 719 N N . LEU A 1 92 ? -10.030 -1.112 -8.217 1.00 98.69 92 LEU A N 1
ATOM 720 C CA . LEU A 1 92 ? -9.043 -0.955 -7.144 1.00 98.69 92 LEU A CA 1
ATOM 721 C C . LEU A 1 92 ? -7.608 -1.177 -7.648 1.00 98.69 92 LEU A C 1
ATOM 723 O O . LEU A 1 92 ? -6.719 -0.383 -7.344 1.00 98.69 92 LEU A O 1
ATOM 727 N N . ILE A 1 93 ? -7.385 -2.220 -8.453 1.00 98.62 93 ILE A N 1
ATOM 728 C CA . ILE A 1 93 ? -6.090 -2.499 -9.090 1.00 98.62 93 ILE A CA 1
ATOM 729 C C . ILE A 1 93 ? -5.716 -1.352 -10.026 1.00 98.62 93 ILE A C 1
ATOM 731 O O . ILE A 1 93 ? -4.631 -0.787 -9.893 1.00 98.62 93 ILE A O 1
ATOM 735 N N . HIS A 1 94 ? -6.628 -0.932 -10.901 1.00 98.50 94 HIS A N 1
ATOM 736 C CA . HIS A 1 94 ? -6.396 0.185 -11.811 1.00 98.50 94 HIS A CA 1
ATOM 737 C C . HIS A 1 94 ? -6.032 1.474 -11.052 1.00 98.50 94 HIS A C 1
ATOM 739 O O . HIS A 1 94 ? -5.090 2.171 -11.427 1.00 98.50 94 HIS A O 1
ATOM 745 N N . GLN A 1 95 ? -6.686 1.761 -9.921 1.00 98.81 95 GLN A N 1
ATOM 746 C CA . GLN A 1 95 ? -6.317 2.895 -9.070 1.00 98.81 95 GLN A CA 1
ATOM 747 C C . GLN A 1 95 ? -4.928 2.751 -8.431 1.00 98.81 95 GLN A C 1
ATOM 749 O O . GLN A 1 95 ? -4.236 3.758 -8.278 1.00 98.81 95 GLN A O 1
ATOM 754 N N . ALA A 1 96 ? -4.481 1.537 -8.092 1.00 98.88 96 ALA A N 1
ATOM 755 C CA . ALA A 1 96 ? -3.112 1.306 -7.629 1.00 98.88 96 ALA A CA 1
ATOM 756 C C . ALA A 1 96 ? -2.090 1.567 -8.751 1.00 98.88 96 ALA A C 1
ATOM 758 O O . ALA A 1 96 ? -1.069 2.211 -8.507 1.00 98.88 96 ALA A O 1
ATOM 759 N N . HIS A 1 97 ? -2.386 1.144 -9.985 1.00 98.75 97 HIS A N 1
ATOM 760 C CA . HIS A 1 97 ? -1.567 1.461 -11.161 1.00 98.75 97 HIS A CA 1
ATOM 761 C C . HIS A 1 97 ? -1.511 2.967 -11.428 1.00 98.75 97 HIS A C 1
ATOM 763 O O . HIS A 1 97 ? -0.426 3.504 -11.631 1.00 98.75 97 HIS A O 1
ATOM 769 N N . TRP A 1 98 ? -2.644 3.665 -11.350 1.00 98.75 98 TRP A N 1
ATOM 770 C CA . TRP A 1 98 ? -2.694 5.120 -11.486 1.00 98.75 98 TRP A CA 1
ATOM 771 C C . TRP A 1 98 ? -1.897 5.835 -10.385 1.00 98.75 98 TRP A C 1
ATOM 773 O O . TRP A 1 98 ? -1.137 6.759 -10.664 1.00 98.75 98 TRP A O 1
ATOM 783 N N . ALA A 1 99 ? -2.003 5.384 -9.130 1.00 98.81 99 ALA A N 1
ATOM 784 C CA . ALA A 1 99 ? -1.292 5.986 -8.002 1.00 98.81 99 ALA A CA 1
ATOM 785 C C . ALA A 1 99 ? 0.239 5.927 -8.161 1.00 98.81 99 ALA A C 1
ATOM 787 O O . ALA A 1 99 ? 0.945 6.832 -7.713 1.00 98.81 99 ALA A O 1
ATOM 788 N N . LYS A 1 100 ? 0.754 4.890 -8.833 1.00 98.19 100 LYS A N 1
ATOM 789 C CA . LYS A 1 100 ? 2.183 4.703 -9.127 1.00 98.19 100 LYS A CA 1
ATOM 790 C C . LYS A 1 100 ? 2.790 5.874 -9.912 1.00 98.19 100 LYS A C 1
ATOM 792 O O . LYS A 1 100 ? 3.964 6.181 -9.717 1.00 98.19 100 LYS A O 1
ATOM 797 N N . GLU A 1 101 ? 2.007 6.561 -10.746 1.00 98.50 101 GLU A N 1
ATOM 798 C CA . GLU A 1 101 ? 2.470 7.709 -11.543 1.00 98.50 101 GLU A CA 1
ATOM 799 C C . GLU A 1 101 ? 2.908 8.907 -10.683 1.00 98.50 101 GLU A C 1
ATOM 801 O O . GLU A 1 101 ? 3.669 9.759 -11.136 1.00 98.50 101 GLU A O 1
ATOM 806 N N . PHE A 1 102 ? 2.495 8.949 -9.413 1.00 98.75 102 PHE A N 1
ATOM 807 C CA . PHE A 1 102 ? 2.875 9.995 -8.461 1.00 98.75 102 PHE A CA 1
ATOM 808 C C . PHE A 1 102 ? 4.082 9.624 -7.594 1.00 98.75 102 PHE A C 1
ATOM 810 O O . PHE A 1 102 ? 4.430 10.378 -6.685 1.00 98.75 102 PHE A O 1
ATOM 817 N N . ALA A 1 103 ? 4.692 8.456 -7.812 1.00 98.81 103 ALA A N 1
ATOM 818 C CA . ALA A 1 103 ? 5.824 7.995 -7.020 1.00 98.81 103 ALA A CA 1
ATOM 819 C C . ALA A 1 103 ? 7.000 8.981 -7.087 1.00 98.81 103 ALA A C 1
ATOM 821 O O . ALA A 1 103 ? 7.507 9.314 -8.159 1.00 98.81 103 ALA A O 1
ATOM 822 N N . TYR A 1 104 ? 7.489 9.397 -5.919 1.00 98.81 104 TYR A N 1
ATOM 823 C CA . TYR A 1 104 ? 8.745 10.130 -5.806 1.00 98.81 104 TYR A CA 1
ATOM 824 C C . TYR A 1 104 ? 9.852 9.135 -5.479 1.00 98.81 104 TYR A C 1
ATOM 826 O O . TYR A 1 104 ? 10.129 8.855 -4.315 1.00 98.81 104 TYR A O 1
ATOM 834 N N . CYS A 1 105 ? 10.486 8.579 -6.507 1.00 98.56 105 CYS A N 1
ATOM 835 C CA . CYS A 1 105 ? 11.546 7.587 -6.336 1.00 98.56 105 CYS A CA 1
ATOM 836 C C . CYS A 1 105 ? 12.797 7.908 -7.169 1.00 98.56 105 CYS A C 1
ATOM 838 O O . CYS A 1 105 ? 13.178 7.143 -8.062 1.00 98.56 105 CYS A O 1
ATOM 840 N N . PRO A 1 106 ? 13.448 9.070 -6.951 1.00 98.50 106 PRO A N 1
ATOM 841 C CA . PRO A 1 106 ? 14.592 9.462 -7.759 1.00 98.50 106 PRO A CA 1
ATOM 842 C C . PRO A 1 106 ? 15.832 8.593 -7.516 1.00 98.50 106 PRO A C 1
ATOM 844 O O . PRO A 1 106 ? 16.726 8.648 -8.359 1.00 98.50 106 PRO A O 1
ATOM 847 N N . TYR A 1 107 ? 15.898 7.820 -6.428 1.00 98.44 107 TYR A N 1
ATOM 848 C CA . TYR A 1 107 ? 17.066 7.017 -6.075 1.00 98.44 107 TYR A CA 1
ATOM 849 C C . TYR A 1 107 ? 16.952 5.604 -6.646 1.00 98.44 107 TYR A C 1
ATOM 851 O O . TYR A 1 107 ? 17.828 5.194 -7.401 1.00 98.44 107 TYR A O 1
ATOM 859 N N . SER A 1 108 ? 15.867 4.879 -6.350 1.00 98.00 108 SER A N 1
ATOM 860 C CA . SER A 1 108 ? 15.689 3.513 -6.871 1.00 98.00 108 SER A CA 1
ATOM 861 C C . SER A 1 108 ? 15.166 3.464 -8.302 1.00 98.00 108 SER A C 1
ATOM 863 O O . SER A 1 108 ? 15.369 2.465 -8.984 1.00 98.00 108 SER A O 1
ATOM 865 N N . LYS A 1 109 ? 14.455 4.513 -8.745 1.00 98.38 109 LYS A N 1
ATOM 866 C CA . LYS A 1 109 ? 13.634 4.501 -9.970 1.00 98.38 109 LYS A CA 1
ATOM 867 C C . LYS A 1 109 ? 12.572 3.392 -9.979 1.00 98.38 109 LYS A C 1
ATOM 869 O O . LYS A 1 109 ? 12.046 3.059 -11.035 1.00 98.38 109 LYS A O 1
ATOM 874 N N . PHE A 1 110 ? 12.242 2.845 -8.811 1.00 98.44 110 PHE A N 1
ATOM 875 C CA . PHE A 1 110 ? 11.290 1.758 -8.656 1.00 98.44 110 PHE A CA 1
ATOM 876 C C . PHE A 1 110 ? 9.955 2.305 -8.154 1.00 98.44 110 PHE A C 1
ATOM 878 O O . PHE A 1 110 ? 9.799 2.616 -6.969 1.00 98.44 110 PHE A O 1
ATOM 885 N N . ARG A 1 111 ? 8.994 2.462 -9.066 1.00 98.75 111 ARG A N 1
ATOM 886 C CA . ARG A 1 111 ? 7.693 3.052 -8.747 1.00 98.75 111 ARG A CA 1
ATOM 887 C C . ARG A 1 111 ? 6.753 1.990 -8.189 1.00 98.75 111 ARG A C 1
ATOM 889 O O . ARG A 1 111 ? 6.609 0.908 -8.759 1.00 98.75 111 ARG A O 1
ATOM 896 N N . VAL A 1 112 ? 6.078 2.327 -7.097 1.00 98.94 112 VAL A N 1
ATOM 897 C CA . VAL A 1 112 ? 5.044 1.501 -6.473 1.00 98.94 112 VAL A CA 1
ATOM 898 C C . VAL A 1 112 ? 3.832 2.374 -6.174 1.00 98.94 112 VAL A C 1
ATOM 900 O O . VAL A 1 112 ? 3.961 3.461 -5.609 1.00 98.94 112 VAL A O 1
ATOM 903 N N . GLY A 1 113 ? 2.654 1.882 -6.538 1.00 98.94 113 GLY A N 1
ATOM 904 C CA . GLY A 1 113 ? 1.365 2.466 -6.189 1.00 98.94 113 GLY A CA 1
ATOM 905 C C . GLY A 1 113 ? 0.539 1.505 -5.343 1.00 98.94 113 GLY A C 1
ATOM 906 O O . GLY A 1 113 ? 0.710 0.288 -5.419 1.00 98.94 113 GLY A O 1
ATOM 907 N N . ALA A 1 114 ? -0.346 2.053 -4.518 1.00 98.94 114 ALA A N 1
ATOM 908 C CA . ALA A 1 114 ? -1.289 1.291 -3.720 1.00 98.94 114 ALA A CA 1
ATOM 909 C C . ALA A 1 114 ? -2.654 1.981 -3.689 1.00 98.94 114 ALA A C 1
ATOM 911 O O . ALA A 1 114 ? -2.736 3.211 -3.668 1.00 98.94 114 ALA A O 1
ATOM 912 N N . ALA A 1 115 ? -3.717 1.186 -3.641 1.00 98.94 115 ALA A N 1
ATOM 913 C CA . ALA A 1 115 ? -5.084 1.654 -3.453 1.00 98.94 115 ALA A CA 1
ATOM 914 C C . ALA A 1 115 ? -5.754 0.837 -2.348 1.00 98.94 115 ALA A C 1
ATOM 916 O O . ALA A 1 115 ? -5.831 -0.386 -2.425 1.00 98.94 115 ALA A O 1
ATOM 917 N N . LEU A 1 116 ? -6.202 1.523 -1.303 1.00 98.88 116 LEU A N 1
ATOM 918 C CA . LEU A 1 116 ? -6.761 0.959 -0.082 1.00 98.88 116 LEU A CA 1
ATOM 919 C C . LEU A 1 116 ? -8.271 1.188 -0.053 1.00 98.88 116 LEU A C 1
ATOM 921 O O . LEU A 1 116 ? -8.713 2.333 -0.065 1.00 98.88 116 LEU A O 1
ATOM 925 N N . LEU A 1 117 ? -9.046 0.112 0.015 1.00 98.75 117 LEU A N 1
ATOM 926 C CA . LEU A 1 117 ? -10.503 0.126 0.082 1.00 98.75 117 LEU A CA 1
ATOM 927 C C . LEU A 1 117 ? -10.971 0.009 1.536 1.00 98.75 117 LEU A C 1
ATOM 929 O O . LEU A 1 117 ? -10.738 -1.010 2.194 1.00 98.75 117 LEU A O 1
ATOM 933 N N . ALA A 1 118 ? -11.669 1.031 2.020 1.00 98.50 118 ALA A N 1
ATOM 934 C CA . ALA A 1 118 ? -12.393 0.987 3.283 1.00 98.50 118 ALA A CA 1
ATOM 935 C C . ALA A 1 118 ? -13.727 0.228 3.145 1.00 98.50 118 ALA A C 1
ATOM 937 O O . ALA A 1 118 ? -14.233 0.001 2.044 1.00 98.50 118 ALA A O 1
ATOM 938 N N . HIS A 1 119 ? -14.304 -0.192 4.273 1.00 96.44 119 HIS A N 1
ATOM 939 C CA . HIS A 1 119 ? -15.553 -0.967 4.280 1.00 96.44 119 HIS A CA 1
ATOM 940 C C . HIS A 1 119 ? -16.782 -0.211 3.757 1.00 96.44 119 HIS A C 1
ATOM 942 O O . HIS A 1 119 ? -17.726 -0.848 3.298 1.00 96.44 119 HIS A O 1
ATOM 948 N N . ASP A 1 120 ? -16.769 1.119 3.805 1.00 95.19 120 ASP A N 1
ATOM 949 C CA . ASP A 1 120 ? -17.837 1.977 3.284 1.00 95.19 120 ASP A CA 1
ATOM 950 C C . ASP A 1 120 ? -17.746 2.205 1.763 1.00 95.19 120 ASP A C 1
ATOM 952 O O . ASP A 1 120 ? -18.601 2.874 1.189 1.00 95.19 120 ASP A O 1
ATOM 956 N N . GLY A 1 121 ? -16.718 1.655 1.107 1.00 96.81 121 GLY A N 1
ATOM 957 C CA . GLY A 1 121 ? -16.469 1.825 -0.322 1.00 96.81 121 GLY A CA 1
ATOM 958 C C . GLY A 1 121 ? -15.489 2.949 -0.665 1.00 96.81 121 GLY A C 1
ATOM 959 O O . GLY A 1 121 ? -15.099 3.068 -1.827 1.00 96.81 121 GLY A O 1
ATOM 960 N N . THR A 1 122 ? -15.043 3.747 0.309 1.00 98.38 122 THR A N 1
ATOM 961 C CA . THR A 1 122 ? -14.083 4.829 0.063 1.00 98.38 122 THR A CA 1
ATOM 962 C C . THR A 1 122 ? -12.703 4.262 -0.284 1.00 98.38 122 THR A C 1
ATOM 964 O O . THR A 1 122 ? -12.204 3.357 0.392 1.00 98.38 122 THR A O 1
ATOM 967 N N . VAL A 1 123 ? -12.057 4.805 -1.326 1.00 98.75 123 VAL A N 1
ATOM 968 C CA . VAL A 1 123 ? -10.713 4.383 -1.757 1.00 98.75 123 VAL A CA 1
ATOM 969 C C . VAL A 1 123 ? -9.662 5.455 -1.485 1.00 98.75 123 VAL A C 1
ATOM 971 O O . VAL A 1 123 ? -9.812 6.619 -1.857 1.00 98.75 123 VAL A O 1
ATOM 974 N N . PHE A 1 124 ? -8.547 5.036 -0.886 1.00 98.88 124 PHE A N 1
ATOM 975 C CA . PHE A 1 124 ? -7.383 5.868 -0.604 1.00 98.88 124 PHE A CA 1
ATOM 976 C C . PHE A 1 124 ? -6.181 5.390 -1.404 1.00 98.88 124 PHE A C 1
ATOM 978 O O . PHE A 1 124 ? -5.686 4.283 -1.215 1.00 98.88 124 PHE A O 1
ATOM 985 N N . THR A 1 125 ? -5.672 6.250 -2.276 1.00 98.88 125 THR A N 1
ATOM 986 C CA . THR A 1 125 ? -4.468 5.972 -3.061 1.00 98.88 125 THR A CA 1
ATOM 987 C C . THR A 1 125 ? -3.204 6.492 -2.384 1.00 98.88 125 THR A C 1
ATOM 989 O O . THR A 1 125 ? -3.218 7.526 -1.703 1.00 98.88 125 THR A O 1
ATOM 992 N N . GLY A 1 126 ? -2.097 5.785 -2.607 1.00 98.81 126 GLY A N 1
ATOM 993 C CA . GLY A 1 126 ? -0.762 6.139 -2.142 1.00 98.81 126 GLY A CA 1
ATOM 994 C C . GLY A 1 126 ? 0.325 5.653 -3.097 1.00 98.81 126 GLY A C 1
ATOM 995 O O . GLY A 1 126 ? 0.111 4.755 -3.907 1.00 98.81 126 GLY A O 1
ATOM 996 N N . CYS A 1 127 ? 1.503 6.256 -2.997 1.00 98.88 127 CYS A N 1
ATOM 997 C CA . CYS A 1 127 ? 2.687 5.916 -3.780 1.00 98.88 127 CYS A CA 1
ATOM 998 C C . CYS A 1 127 ? 3.927 5.918 -2.881 1.00 98.88 127 CYS A C 1
ATOM 1000 O O . CYS A 1 127 ? 3.888 6.442 -1.758 1.00 98.88 127 CYS A O 1
ATOM 1002 N N . ASN A 1 128 ? 5.012 5.286 -3.331 1.00 98.88 128 ASN A N 1
ATOM 1003 C CA . ASN A 1 128 ? 6.266 5.350 -2.592 1.00 98.88 128 ASN A CA 1
ATOM 1004 C C . ASN A 1 128 ? 6.908 6.739 -2.717 1.00 98.88 128 ASN A C 1
ATOM 1006 O O . ASN A 1 128 ? 6.949 7.342 -3.790 1.00 98.88 128 ASN A O 1
ATOM 1010 N N . VAL A 1 129 ? 7.423 7.229 -1.590 1.00 98.88 129 VAL A N 1
ATOM 1011 C CA . VAL A 1 129 ? 8.124 8.509 -1.476 1.00 98.88 129 VAL A CA 1
ATOM 1012 C C . VAL A 1 129 ? 9.464 8.240 -0.818 1.00 98.88 129 VAL A C 1
ATOM 1014 O O . VAL A 1 129 ? 9.546 7.897 0.362 1.00 98.88 129 VAL A O 1
ATOM 1017 N N . GLU A 1 130 ? 10.523 8.362 -1.600 1.00 98.81 130 GLU A N 1
ATOM 1018 C CA . GLU A 1 130 ? 11.884 8.166 -1.139 1.00 98.81 130 GLU A CA 1
ATOM 1019 C C . GLU A 1 130 ? 12.455 9.425 -0.488 1.00 98.81 130 GLU A C 1
ATOM 1021 O O . GLU A 1 130 ? 11.954 10.540 -0.629 1.00 98.81 130 GLU A O 1
ATOM 1026 N N . ASN A 1 131 ? 13.557 9.240 0.224 1.00 98.75 131 ASN A N 1
ATOM 1027 C CA . ASN A 1 131 ? 14.298 10.309 0.862 1.00 98.75 131 ASN A CA 1
ATOM 1028 C C . ASN A 1 131 ? 15.798 10.024 0.736 1.00 98.75 131 ASN A C 1
ATOM 1030 O O . ASN A 1 131 ? 16.195 8.860 0.683 1.00 98.75 131 ASN A O 1
ATOM 1034 N N . ALA A 1 132 ? 16.623 11.075 0.730 1.00 98.31 132 ALA A N 1
ATOM 1035 C CA . ALA A 1 132 ? 18.081 10.946 0.735 1.00 98.31 132 ALA A CA 1
ATOM 1036 C C . ALA A 1 132 ? 18.575 10.102 1.922 1.00 98.31 132 ALA A C 1
ATOM 1038 O O . ALA A 1 132 ? 19.509 9.316 1.786 1.00 98.31 132 ALA A O 1
ATOM 1039 N N . SER A 1 133 ? 17.914 10.229 3.077 1.00 97.69 133 SER A N 1
ATOM 1040 C CA . SER A 1 133 ? 18.052 9.290 4.186 1.00 97.69 133 SER A CA 1
ATOM 1041 C C . SER A 1 133 ? 17.047 8.156 4.001 1.00 97.69 133 SER A C 1
ATOM 1043 O O . SER A 1 133 ? 15.870 8.296 4.333 1.00 97.69 133 SER A O 1
ATOM 1045 N N . HIS A 1 134 ? 17.504 7.022 3.465 1.00 92.00 134 HIS A N 1
ATOM 1046 C CA . HIS A 1 134 ? 16.634 5.921 3.028 1.00 92.00 134 HIS A CA 1
ATOM 1047 C C . HIS A 1 134 ? 15.647 5.408 4.093 1.00 92.00 134 HIS A C 1
ATOM 1049 O O . HIS A 1 134 ? 14.544 4.985 3.755 1.00 92.00 134 HIS A O 1
ATOM 1055 N N . ASN A 1 135 ? 15.997 5.480 5.380 1.00 96.12 135 ASN A N 1
ATOM 1056 C CA . ASN A 1 135 ? 15.125 5.073 6.489 1.00 96.12 135 ASN A CA 1
ATOM 1057 C C . ASN A 1 135 ? 13.885 5.969 6.684 1.00 96.12 135 ASN A C 1
ATOM 1059 O O . ASN A 1 135 ? 12.943 5.544 7.348 1.00 96.12 135 ASN A O 1
ATOM 1063 N N . LEU A 1 136 ? 13.878 7.183 6.127 1.00 97.94 136 LEU A N 1
ATOM 1064 C CA . LEU A 1 136 ? 12.747 8.115 6.185 1.00 97.94 136 LEU A CA 1
ATOM 1065 C C . LEU A 1 136 ? 11.744 7.900 5.043 1.00 97.94 136 LEU A C 1
ATOM 1067 O O . LEU A 1 136 ? 10.678 8.512 5.045 1.00 97.94 136 LEU A O 1
ATOM 1071 N N . GLY A 1 137 ? 12.084 7.059 4.062 1.00 98.00 137 GLY A N 1
ATOM 1072 C CA . GLY A 1 137 ? 11.203 6.753 2.943 1.00 98.00 137 GLY A CA 1
ATOM 1073 C C . GLY A 1 137 ? 9.940 6.000 3.373 1.00 98.00 137 GLY A C 1
ATOM 1074 O O . GLY A 1 137 ? 9.951 5.163 4.284 1.00 98.00 137 GLY A O 1
ATOM 1075 N N . LEU A 1 138 ? 8.844 6.263 2.665 1.00 98.44 138 LEU A N 1
ATOM 1076 C CA . LEU A 1 138 ? 7.565 5.584 2.852 1.00 98.44 138 LEU A CA 1
ATOM 1077 C C . LEU A 1 138 ? 7.216 4.749 1.622 1.00 98.44 138 LEU A C 1
ATOM 1079 O O . LEU A 1 138 ? 7.385 5.178 0.483 1.00 98.44 138 LEU A O 1
ATOM 1083 N N . CYS A 1 139 ? 6.719 3.540 1.869 1.00 98.81 139 CYS A N 1
ATOM 1084 C CA . CYS A 1 139 ? 6.183 2.677 0.819 1.00 98.81 139 CYS A CA 1
ATOM 1085 C C . CYS A 1 139 ? 4.737 3.075 0.494 1.00 98.81 139 CYS A C 1
ATOM 1087 O O . CYS A 1 139 ? 4.053 3.664 1.335 1.00 98.81 139 CYS A O 1
ATOM 1089 N N . ALA A 1 140 ? 4.264 2.705 -0.694 1.00 98.88 140 ALA A N 1
ATOM 1090 C CA . ALA A 1 140 ? 2.943 3.077 -1.193 1.00 98.88 140 ALA A CA 1
ATOM 1091 C C . ALA A 1 140 ? 1.797 2.641 -0.272 1.00 98.88 140 ALA A C 1
ATOM 1093 O O . ALA A 1 140 ? 0.876 3.415 -0.017 1.00 98.88 140 ALA A O 1
ATOM 1094 N N . GLU A 1 141 ? 1.889 1.433 0.282 1.00 98.88 141 GLU A N 1
ATOM 1095 C CA . GLU A 1 141 ? 0.897 0.845 1.180 1.00 98.88 141 GLU A CA 1
ATOM 1096 C C . GLU A 1 141 ? 0.770 1.682 2.456 1.00 98.88 141 GLU A C 1
ATOM 1098 O O . GLU A 1 141 ? -0.329 2.061 2.855 1.00 98.88 141 GLU A O 1
ATOM 1103 N N . ARG A 1 142 ? 1.909 2.048 3.062 1.00 98.88 142 ARG A N 1
ATOM 1104 C CA . ARG A 1 142 ? 1.940 2.900 4.260 1.00 98.88 142 ARG A CA 1
ATOM 1105 C C . ARG A 1 142 ? 1.411 4.299 3.957 1.00 98.88 142 ARG A C 1
ATOM 1107 O O . ARG A 1 142 ? 0.659 4.834 4.764 1.00 98.88 142 ARG A O 1
ATOM 1114 N N . THR A 1 143 ? 1.736 4.864 2.795 1.00 98.88 143 THR A N 1
ATOM 1115 C CA . THR A 1 143 ? 1.180 6.150 2.348 1.00 98.88 143 THR A CA 1
ATOM 1116 C C . THR A 1 143 ? -0.350 6.094 2.249 1.00 98.88 143 THR A C 1
ATOM 1118 O O . THR A 1 143 ? -1.024 6.982 2.770 1.00 98.88 143 THR A O 1
ATOM 1121 N N . ALA A 1 144 ? -0.910 5.044 1.638 1.00 98.88 144 ALA A N 1
ATOM 1122 C CA . ALA A 1 144 ? -2.357 4.866 1.504 1.00 98.88 144 ALA A CA 1
ATOM 1123 C C . ALA A 1 144 ? -3.052 4.708 2.869 1.00 98.88 144 ALA A C 1
ATOM 1125 O O . ALA A 1 144 ? -4.052 5.378 3.132 1.00 98.88 144 ALA A O 1
ATOM 1126 N N . VAL A 1 145 ? -2.491 3.892 3.770 1.00 98.81 145 VAL A N 1
ATOM 1127 C CA . VAL A 1 145 ? -3.052 3.693 5.117 1.00 98.81 145 VAL A CA 1
ATOM 1128 C C . VAL A 1 145 ? -2.967 4.969 5.953 1.00 98.81 145 VAL A C 1
ATOM 1130 O O . VAL A 1 145 ? -3.963 5.364 6.549 1.00 98.81 145 VAL A O 1
ATOM 1133 N N . VAL A 1 146 ? -1.824 5.667 5.971 1.00 98.69 146 VAL A N 1
ATOM 1134 C CA . VAL A 1 146 ? -1.683 6.937 6.710 1.00 98.69 146 VAL A CA 1
ATOM 1135 C C . VAL A 1 146 ? -2.698 7.969 6.216 1.00 98.69 146 VAL A C 1
ATOM 1137 O O . VAL A 1 146 ? -3.321 8.652 7.030 1.00 98.69 146 VAL A O 1
ATOM 1140 N N . LYS A 1 147 ? -2.919 8.049 4.898 1.00 98.81 147 LYS A N 1
ATOM 1141 C CA . LYS A 1 147 ? -3.941 8.919 4.308 1.00 98.81 147 LYS A CA 1
ATOM 1142 C C . LYS A 1 147 ? -5.339 8.566 4.819 1.00 98.81 147 LYS A C 1
ATOM 1144 O O . LYS A 1 147 ? -6.025 9.463 5.300 1.00 98.81 147 LYS A O 1
ATOM 1149 N N . ALA A 1 148 ? -5.725 7.292 4.786 1.00 98.75 148 ALA A N 1
ATOM 1150 C CA . ALA A 1 148 ? -7.029 6.834 5.265 1.00 98.75 148 ALA A CA 1
ATOM 1151 C C . ALA A 1 148 ? -7.232 7.112 6.765 1.00 98.75 148 ALA A C 1
ATOM 1153 O O . ALA A 1 148 ? -8.224 7.722 7.166 1.00 98.75 148 ALA A O 1
ATOM 1154 N N . VAL A 1 149 ? -6.243 6.758 7.589 1.00 98.75 149 VAL A N 1
ATOM 1155 C CA . VAL A 1 149 ? -6.286 6.953 9.046 1.00 98.75 149 VAL A CA 1
ATOM 1156 C C . VAL A 1 149 ? -6.372 8.432 9.406 1.00 98.75 149 VAL A C 1
ATOM 1158 O O . VAL A 1 149 ? -7.170 8.801 10.266 1.00 98.75 149 VAL A O 1
ATOM 1161 N N . SER A 1 150 ? -5.624 9.302 8.717 1.00 98.69 150 SER A N 1
ATOM 1162 C CA . SER A 1 150 ? -5.712 10.753 8.940 1.00 98.69 150 SER A CA 1
ATOM 1163 C C . SER A 1 150 ? -7.092 11.344 8.617 1.00 98.69 150 SER A C 1
ATOM 1165 O O . SER A 1 150 ? -7.418 12.423 9.103 1.00 98.69 150 SER A O 1
ATOM 1167 N N . GLN A 1 151 ? -7.910 10.628 7.840 1.00 98.62 151 GLN A N 1
ATOM 1168 C CA . GLN A 1 151 ? -9.281 11.000 7.484 1.00 98.62 151 GLN A CA 1
ATOM 1169 C C . GLN A 1 151 ? -10.341 10.259 8.318 1.00 98.62 151 GLN A C 1
ATOM 1171 O O . GLN A 1 151 ? -11.529 10.376 8.037 1.00 98.62 151 GLN A O 1
ATOM 1176 N N . GLY A 1 152 ? -9.929 9.522 9.357 1.00 98.44 152 GLY A N 1
ATOM 1177 C CA . GLY A 1 152 ? -10.828 8.846 10.299 1.00 98.44 152 GLY A CA 1
ATOM 1178 C C . GLY A 1 152 ? -11.158 7.388 9.963 1.00 98.44 152 GLY A C 1
ATOM 1179 O O . GLY A 1 152 ? -11.974 6.786 10.656 1.00 98.44 152 GLY A O 1
ATOM 1180 N N . TYR A 1 153 ? -10.519 6.795 8.951 1.00 98.62 153 TYR A N 1
ATOM 1181 C CA . TYR A 1 153 ? -10.787 5.421 8.516 1.00 98.62 153 TYR A CA 1
ATOM 1182 C C . TYR A 1 153 ? -9.792 4.440 9.136 1.00 98.62 153 TYR A C 1
ATOM 1184 O O . TYR A 1 153 ? -8.584 4.599 8.985 1.00 98.62 153 TYR A O 1
ATOM 1192 N N . GLN A 1 154 ? -10.295 3.412 9.824 1.00 97.69 154 GLN A N 1
ATOM 1193 C CA . GLN A 1 154 ? -9.471 2.386 10.491 1.00 97.69 154 GLN A CA 1
ATOM 1194 C C . GLN A 1 154 ? -9.958 0.953 10.221 1.00 97.69 154 GLN A C 1
ATOM 1196 O O . GLN A 1 154 ? -9.455 0.008 10.818 1.00 97.69 154 GLN A O 1
ATOM 1201 N N . SER A 1 155 ? -10.951 0.789 9.343 1.00 97.75 155 SER A N 1
ATOM 1202 C CA . SER A 1 155 ? -11.526 -0.506 8.982 1.00 97.75 155 SER A CA 1
ATOM 1203 C C . SER A 1 155 ? -11.442 -0.684 7.471 1.00 97.75 155 SER A C 1
ATOM 1205 O O . SER A 1 155 ? -12.036 0.086 6.709 1.00 97.75 155 SER A O 1
ATOM 1207 N N . PHE A 1 156 ? -10.674 -1.684 7.043 1.00 98.50 156 PHE A N 1
ATOM 1208 C CA . PHE A 1 156 ? -10.291 -1.865 5.649 1.00 98.50 156 PHE A CA 1
ATOM 1209 C C . PHE A 1 156 ? -10.724 -3.227 5.121 1.00 98.50 156 PHE A C 1
ATOM 1211 O O . PHE A 1 156 ? -10.605 -4.242 5.800 1.00 98.50 156 PHE A O 1
ATOM 1218 N N . LYS A 1 157 ? -11.210 -3.229 3.880 1.00 98.19 157 LYS A N 1
ATOM 1219 C CA . LYS A 1 157 ? -11.687 -4.419 3.172 1.00 98.19 157 LYS A CA 1
ATOM 1220 C C . LYS A 1 157 ? -10.588 -5.034 2.311 1.00 98.19 157 LYS A C 1
ATOM 1222 O O . LYS A 1 157 ? -10.461 -6.257 2.241 1.00 98.19 157 LYS A O 1
ATOM 1227 N N . ALA A 1 158 ? -9.815 -4.193 1.625 1.00 98.69 158 ALA A N 1
ATOM 1228 C CA . ALA A 1 158 ? -8.766 -4.651 0.728 1.00 98.69 158 ALA A CA 1
ATOM 1229 C C . ALA A 1 158 ? -7.705 -3.584 0.450 1.00 98.69 158 ALA A C 1
ATOM 1231 O O . ALA A 1 158 ? -7.974 -2.393 0.566 1.00 98.69 158 ALA A O 1
ATOM 1232 N N . VAL A 1 159 ? -6.530 -4.003 -0.012 1.00 98.88 159 VAL A N 1
ATOM 1233 C CA . VAL A 1 159 ? -5.536 -3.130 -0.644 1.00 98.88 159 VAL A CA 1
ATOM 1234 C C . VAL A 1 159 ? -5.011 -3.775 -1.925 1.00 98.88 159 VAL A C 1
ATOM 1236 O O . VAL A 1 159 ? -4.731 -4.969 -1.942 1.00 98.88 159 VAL A O 1
ATOM 1239 N N . ALA A 1 160 ? -4.874 -3.001 -2.998 1.00 98.88 160 ALA A N 1
ATOM 1240 C CA . ALA A 1 160 ? -4.161 -3.401 -4.208 1.00 98.88 160 ALA A CA 1
ATOM 1241 C C . ALA A 1 160 ? -2.803 -2.702 -4.280 1.00 98.88 160 ALA A C 1
ATOM 1243 O O . ALA A 1 160 ? -2.686 -1.547 -3.868 1.00 98.88 160 ALA A O 1
ATOM 1244 N N . ILE A 1 161 ? -1.786 -3.397 -4.790 1.00 98.88 161 ILE A N 1
ATOM 1245 C CA . ILE A 1 161 ? -0.405 -2.916 -4.896 1.00 98.88 161 ILE A CA 1
ATOM 1246 C C . ILE A 1 161 ? 0.087 -3.177 -6.316 1.00 98.88 161 ILE A C 1
ATOM 1248 O O . ILE A 1 161 ? 0.002 -4.307 -6.791 1.00 98.88 161 ILE A O 1
ATOM 1252 N N . ALA A 1 162 ? 0.642 -2.147 -6.951 1.00 98.81 162 ALA A N 1
ATOM 1253 C CA . ALA A 1 162 ? 1.136 -2.180 -8.321 1.00 98.81 162 ALA A CA 1
ATOM 1254 C C . ALA A 1 162 ? 2.579 -1.672 -8.403 1.00 98.81 162 ALA A C 1
ATOM 1256 O O . ALA A 1 162 ? 2.960 -0.743 -7.689 1.00 98.81 162 ALA A O 1
ATOM 1257 N N . SER A 1 163 ? 3.377 -2.239 -9.306 1.00 98.56 163 SER A N 1
ATOM 1258 C CA . SER A 1 163 ? 4.738 -1.776 -9.610 1.00 98.56 163 SER A CA 1
ATOM 1259 C C . SER A 1 163 ? 5.021 -1.828 -11.117 1.00 98.56 163 SER A C 1
ATOM 1261 O O . SER A 1 163 ? 4.098 -1.964 -11.924 1.00 98.56 163 SER A O 1
ATOM 1263 N N . ASP A 1 164 ? 6.287 -1.653 -11.497 1.00 98.25 164 ASP A N 1
ATOM 1264 C CA . ASP A 1 164 ? 6.794 -1.838 -12.863 1.00 98.25 164 ASP A CA 1
ATOM 1265 C C . ASP A 1 164 ? 7.401 -3.249 -13.101 1.00 98.25 164 ASP A C 1
ATOM 1267 O O . ASP A 1 164 ? 8.039 -3.471 -14.123 1.00 98.25 164 ASP A O 1
ATOM 1271 N N . LEU A 1 165 ? 7.237 -4.214 -12.178 1.00 96.25 165 LEU A N 1
ATOM 1272 C CA . LEU A 1 165 ? 7.758 -5.587 -12.339 1.00 96.25 165 LEU A CA 1
ATOM 1273 C C . LEU A 1 165 ? 6.862 -6.442 -13.244 1.00 96.25 165 LEU A C 1
ATOM 1275 O O . LEU A 1 165 ? 5.748 -6.785 -12.864 1.00 96.25 165 LEU A O 1
ATOM 1279 N N . GLU A 1 166 ? 7.360 -6.844 -14.411 1.00 94.56 166 GLU A N 1
ATOM 1280 C CA . GLU A 1 166 ? 6.599 -7.655 -15.378 1.00 94.56 166 GLU A CA 1
ATOM 1281 C C . GLU A 1 166 ? 6.580 -9.158 -15.029 1.00 94.56 166 GLU A C 1
ATOM 1283 O O . GLU A 1 166 ? 5.563 -9.853 -15.140 1.00 94.56 166 GLU A O 1
ATOM 1288 N N . ASP A 1 167 ? 7.711 -9.691 -14.572 1.00 93.94 167 ASP A N 1
ATOM 1289 C CA . ASP A 1 167 ? 7.916 -11.125 -14.369 1.00 93.94 167 ASP A CA 1
ATOM 1290 C C . ASP A 1 167 ? 7.333 -11.632 -13.040 1.00 93.94 167 ASP A C 1
ATOM 1292 O O . ASP A 1 167 ? 6.947 -12.801 -12.937 1.00 93.94 167 ASP A O 1
ATOM 1296 N N . GLN A 1 168 ? 7.159 -10.757 -12.046 1.00 95.81 168 GLN A N 1
ATOM 1297 C CA . GLN A 1 168 ? 6.767 -11.120 -10.680 1.00 95.81 168 GLN A CA 1
ATOM 1298 C C . GLN A 1 168 ? 5.681 -10.203 -10.111 1.00 95.81 168 GLN A C 1
ATOM 1300 O O . GLN A 1 168 ? 5.634 -9.013 -10.397 1.00 95.81 168 GLN A O 1
ATOM 1305 N N . PHE A 1 169 ? 4.815 -10.759 -9.259 1.00 97.75 169 PHE A N 1
ATOM 1306 C CA . PHE A 1 169 ? 3.859 -9.959 -8.491 1.00 97.75 169 PHE A CA 1
ATOM 1307 C C . PHE A 1 169 ? 4.591 -9.137 -7.427 1.00 97.75 169 PHE A C 1
ATOM 1309 O O . PHE A 1 169 ? 5.405 -9.680 -6.674 1.00 97.75 169 PHE A O 1
ATOM 1316 N N . ILE A 1 170 ? 4.270 -7.847 -7.316 1.00 97.88 170 ILE A N 1
ATOM 1317 C CA . ILE A 1 170 ? 4.843 -6.999 -6.268 1.00 97.88 170 ILE A CA 1
ATOM 1318 C C . ILE A 1 170 ? 4.338 -7.434 -4.891 1.00 97.88 170 ILE A C 1
ATOM 1320 O O . ILE A 1 170 ? 3.148 -7.382 -4.608 1.00 97.88 170 ILE A O 1
ATOM 1324 N N . SER A 1 171 ? 5.244 -7.848 -4.007 1.00 97.62 171 SER A N 1
ATOM 1325 C CA . SER A 1 171 ? 4.905 -8.175 -2.619 1.00 97.62 171 SER A CA 1
ATOM 1326 C C . SER A 1 171 ? 5.131 -6.965 -1.707 1.00 97.62 171 SER A C 1
ATOM 1328 O O . SER A 1 171 ? 6.192 -6.345 -1.800 1.00 97.62 171 SER A O 1
ATOM 1330 N N . PRO A 1 172 ? 4.248 -6.704 -0.721 1.00 98.31 172 PRO A N 1
ATOM 1331 C CA . PRO A 1 172 ? 4.536 -5.735 0.326 1.00 98.31 172 PRO A CA 1
ATOM 1332 C C . PRO A 1 172 ? 5.750 -6.180 1.142 1.00 98.31 172 PRO A C 1
ATOM 1334 O O . PRO A 1 172 ? 5.933 -7.377 1.419 1.00 98.31 172 PRO A O 1
ATOM 1337 N N . CYS A 1 173 ? 6.580 -5.219 1.546 1.00 98.38 173 CYS A N 1
ATOM 1338 C CA . CYS A 1 173 ? 7.738 -5.484 2.397 1.00 98.38 173 CYS A CA 1
ATOM 1339 C C . CYS A 1 173 ? 7.303 -5.817 3.836 1.00 98.38 173 CYS A C 1
ATOM 1341 O O . CYS A 1 173 ? 6.176 -5.526 4.238 1.00 98.38 173 CYS A O 1
ATOM 1343 N N . GLY A 1 174 ? 8.202 -6.388 4.646 1.00 98.38 174 GLY A N 1
ATOM 1344 C CA . GLY A 1 174 ? 7.882 -6.786 6.026 1.00 98.38 174 GLY A CA 1
ATOM 1345 C C . GLY A 1 174 ? 7.306 -5.651 6.884 1.00 98.38 174 GLY A C 1
ATOM 1346 O O . GLY A 1 174 ? 6.345 -5.861 7.619 1.00 98.38 174 GLY A O 1
ATOM 1347 N N . GLY A 1 175 ? 7.822 -4.427 6.721 1.00 98.31 175 GLY A N 1
ATOM 1348 C CA . GLY A 1 175 ? 7.301 -3.249 7.419 1.00 98.31 175 GLY A CA 1
ATOM 1349 C C . GLY A 1 175 ? 5.865 -2.901 7.021 1.00 98.31 175 GLY A C 1
ATOM 1350 O O . GLY A 1 175 ? 5.057 -2.587 7.888 1.00 98.31 175 GLY A O 1
ATOM 1351 N N . CYS A 1 176 ? 5.518 -3.000 5.735 1.00 98.75 176 CYS A N 1
ATOM 1352 C CA . CYS A 1 176 ? 4.148 -2.784 5.269 1.00 98.75 176 CYS A CA 1
ATOM 1353 C C . CYS A 1 176 ? 3.207 -3.881 5.760 1.00 98.75 176 CYS A C 1
ATOM 1355 O O . CYS A 1 176 ? 2.124 -3.564 6.230 1.00 98.75 176 CYS A O 1
ATOM 1357 N N . ARG A 1 177 ? 3.631 -5.149 5.729 1.00 98.69 177 ARG A N 1
ATOM 1358 C CA . ARG A 1 177 ? 2.829 -6.268 6.251 1.00 98.69 177 ARG A CA 1
ATOM 1359 C C . ARG A 1 177 ? 2.460 -6.051 7.719 1.00 98.69 177 ARG A C 1
ATOM 1361 O O . ARG A 1 177 ? 1.292 -6.143 8.076 1.00 98.69 177 ARG A O 1
ATOM 1368 N N . GLN A 1 178 ? 3.439 -5.681 8.546 1.00 98.75 178 GLN A N 1
ATOM 1369 C CA . GLN A 1 178 ? 3.201 -5.377 9.958 1.00 98.75 178 GLN A CA 1
ATOM 1370 C C . GLN A 1 178 ? 2.307 -4.140 10.144 1.00 98.75 178 GLN A C 1
ATOM 1372 O O . GLN A 1 178 ? 1.472 -4.120 11.043 1.00 98.75 178 GLN A O 1
ATOM 1377 N N . PHE A 1 179 ? 2.460 -3.121 9.292 1.00 98.50 179 PHE A N 1
ATOM 1378 C CA . PHE A 1 179 ? 1.635 -1.912 9.334 1.00 98.50 179 PHE A CA 1
ATOM 1379 C C . PHE A 1 179 ? 0.172 -2.193 8.968 1.00 98.50 179 PHE A C 1
ATOM 1381 O O . PHE A 1 179 ? -0.728 -1.663 9.606 1.00 98.50 179 PHE A O 1
ATOM 1388 N N . LEU A 1 180 ? -0.071 -3.039 7.963 1.00 98.50 180 LEU A N 1
ATOM 1389 C CA . LEU A 1 180 ? -1.413 -3.481 7.576 1.00 98.50 180 LEU A CA 1
ATOM 1390 C C . LEU A 1 180 ? -2.060 -4.310 8.693 1.00 98.50 180 LEU A C 1
ATOM 1392 O O . LEU A 1 180 ? -3.224 -4.093 9.016 1.00 98.50 180 LEU A O 1
ATOM 1396 N N . ARG A 1 181 ? -1.281 -5.200 9.324 1.00 98.50 181 ARG A N 1
ATOM 1397 C CA . ARG A 1 181 ? -1.726 -6.086 10.409 1.00 98.50 181 ARG A CA 1
ATOM 1398 C C . ARG A 1 181 ? -2.278 -5.349 11.628 1.00 98.50 181 ARG A C 1
ATOM 1400 O O . ARG A 1 181 ? -3.152 -5.880 12.311 1.00 98.50 181 ARG A O 1
ATOM 1407 N N . GLU A 1 182 ? -1.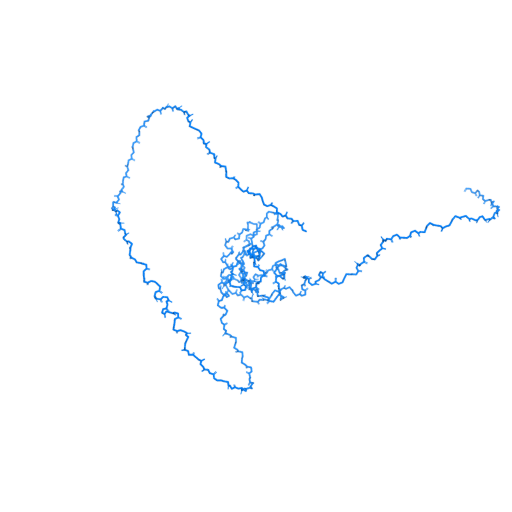801 -4.136 11.903 1.00 98.44 182 GLU A N 1
ATOM 1408 C CA . GLU A 1 182 ? -2.338 -3.289 12.981 1.00 98.44 182 GLU A CA 1
ATOM 1409 C C . GLU A 1 182 ? -3.853 -3.057 12.838 1.00 98.44 182 GLU A C 1
ATOM 1411 O O . GLU A 1 182 ? -4.560 -2.936 13.834 1.00 98.44 182 GLU A O 1
ATOM 1416 N N . PHE A 1 183 ? -4.366 -3.069 11.604 1.00 98.00 183 PHE A N 1
ATOM 1417 C CA . PHE A 1 183 ? -5.775 -2.829 11.278 1.00 98.00 183 PHE A CA 1
ATOM 1418 C C . PHE A 1 183 ? -6.561 -4.119 10.986 1.00 98.00 183 PHE A C 1
ATOM 1420 O O . PHE A 1 183 ? -7.641 -4.070 10.401 1.00 98.00 183 PHE A O 1
ATOM 1427 N N . GLY A 1 184 ? -6.027 -5.275 11.394 1.00 97.00 184 GLY A N 1
ATOM 1428 C CA . GLY A 1 184 ? -6.599 -6.603 11.163 1.00 97.00 184 GLY A CA 1
ATOM 1429 C C . GLY A 1 184 ? -5.758 -7.453 10.210 1.00 97.00 184 GLY A C 1
ATOM 1430 O O . GLY A 1 184 ? -4.882 -6.949 9.510 1.00 97.00 184 GLY A O 1
ATOM 1431 N N . ASP A 1 185 ? -6.027 -8.757 10.178 1.00 95.56 185 ASP A N 1
ATOM 1432 C CA . ASP A 1 185 ? -5.239 -9.753 9.435 1.00 95.56 185 ASP A CA 1
ATOM 1433 C C . ASP A 1 185 ? -6.032 -10.512 8.345 1.00 95.56 185 ASP A C 1
ATOM 1435 O O . ASP A 1 185 ? -5.441 -11.013 7.391 1.00 95.56 185 ASP A O 1
ATOM 1439 N N . GLN A 1 186 ? -7.367 -10.523 8.413 1.00 97.00 186 GLN A N 1
ATOM 1440 C CA . GLN A 1 186 ? -8.229 -11.285 7.488 1.00 97.00 186 GLN A CA 1
ATOM 1441 C C . GLN A 1 186 ? -8.569 -10.578 6.163 1.00 97.00 186 GLN A C 1
ATOM 1443 O O . GLN A 1 186 ? -9.244 -11.142 5.302 1.00 97.00 186 GLN A O 1
ATOM 1448 N N . TRP A 1 187 ? -8.160 -9.325 5.984 1.00 97.12 187 TRP A N 1
ATOM 1449 C CA . TRP A 1 187 ? -8.543 -8.526 4.820 1.00 97.12 187 TRP A CA 1
ATOM 1450 C C . TRP A 1 187 ? -7.605 -8.752 3.625 1.00 97.12 187 TRP A C 1
ATOM 1452 O O . TRP A 1 187 ? -6.475 -9.222 3.768 1.00 97.12 187 TRP A O 1
ATOM 1462 N N . SER A 1 188 ? -8.112 -8.479 2.418 1.00 98.44 188 SER A N 1
ATOM 1463 C CA . SER A 1 188 ? -7.470 -8.914 1.170 1.00 98.44 188 SER A CA 1
ATOM 1464 C C . SER A 1 188 ? -6.334 -7.992 0.718 1.00 98.44 188 SER A C 1
ATOM 1466 O O . SER A 1 188 ? -6.448 -6.770 0.738 1.00 98.44 188 SER A O 1
ATOM 1468 N N . VAL A 1 189 ? -5.265 -8.586 0.203 1.00 98.75 189 VAL A N 1
ATOM 1469 C CA . VAL A 1 189 ? -4.130 -7.925 -0.437 1.00 98.75 189 VAL A CA 1
ATOM 1470 C C . VAL A 1 189 ? -4.013 -8.447 -1.868 1.00 98.75 189 VAL A C 1
ATOM 1472 O O . VAL A 1 189 ? -3.814 -9.642 -2.093 1.00 98.75 189 VAL A O 1
ATOM 1475 N N . TYR A 1 190 ? -4.136 -7.548 -2.840 1.00 98.69 190 TYR A N 1
ATOM 1476 C CA . TYR A 1 190 ? -4.011 -7.837 -4.264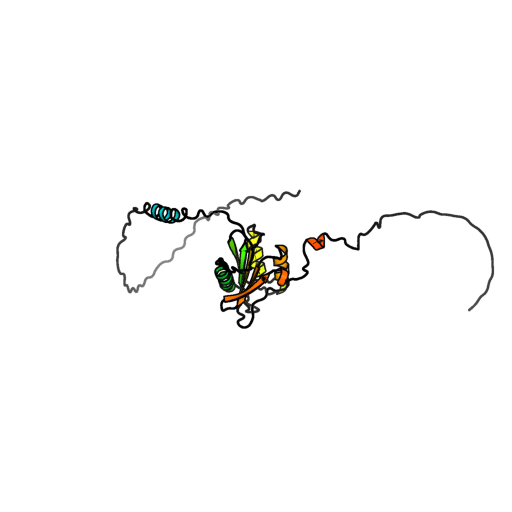 1.00 98.69 190 TYR A CA 1
ATOM 1477 C C . TYR A 1 190 ? -2.637 -7.396 -4.757 1.00 98.69 190 TYR A C 1
ATOM 1479 O O . TYR A 1 190 ? -2.334 -6.206 -4.821 1.00 98.69 190 TYR A O 1
ATOM 1487 N N . LEU A 1 191 ? -1.803 -8.372 -5.092 1.00 98.62 191 LEU A N 1
ATOM 1488 C CA . LEU A 1 191 ? -0.471 -8.165 -5.646 1.00 98.62 191 LEU A CA 1
ATOM 1489 C C . LEU A 1 191 ? -0.609 -8.164 -7.167 1.00 98.62 191 LEU A C 1
ATOM 1491 O O . LEU A 1 191 ? -0.917 -9.221 -7.716 1.00 98.62 191 LEU A O 1
ATOM 1495 N N . SER A 1 192 ? -0.442 -7.026 -7.842 1.00 98.19 192 SER A N 1
ATOM 1496 C CA . SER A 1 192 ? -0.643 -6.943 -9.294 1.00 98.19 192 SER A CA 1
ATOM 1497 C C . SER A 1 192 ? 0.661 -6.946 -10.091 1.00 98.19 192 SER A C 1
ATOM 1499 O O . SER A 1 192 ? 1.761 -6.756 -9.558 1.00 98.19 192 SER A O 1
ATOM 1501 N N . LYS A 1 193 ? 0.514 -7.190 -11.391 1.00 98.06 193 LYS A N 1
ATOM 1502 C CA . LYS A 1 193 ? 1.519 -6.996 -12.436 1.00 98.06 193 LYS A CA 1
ATOM 1503 C C . LYS A 1 193 ? 1.092 -5.869 -13.386 1.00 98.06 193 LYS A C 1
ATOM 1505 O O . LYS A 1 193 ? -0.076 -5.490 -13.383 1.00 98.06 193 LYS A O 1
ATOM 1510 N N . PRO A 1 194 ? 2.004 -5.335 -14.221 1.00 97.81 194 PRO A N 1
ATOM 1511 C CA . PRO A 1 194 ? 1.704 -4.339 -15.252 1.00 97.81 194 PRO A CA 1
ATOM 1512 C C . PRO A 1 194 ? 0.560 -4.699 -16.206 1.00 97.81 194 PRO A C 1
ATOM 1514 O O . PRO A 1 194 ? -0.114 -3.794 -16.680 1.00 97.81 194 PRO A O 1
ATOM 1517 N N . ASP A 1 195 ? 0.319 -5.987 -16.460 1.00 96.31 195 ASP A N 1
ATOM 1518 C CA . ASP A 1 195 ? -0.794 -6.490 -17.280 1.00 96.31 195 ASP A CA 1
ATOM 1519 C C . ASP A 1 195 ? -2.136 -6.576 -16.521 1.00 96.31 195 ASP A C 1
ATOM 1521 O O . ASP A 1 195 ? -3.092 -7.166 -17.019 1.00 96.31 195 ASP A O 1
ATOM 1525 N N . GLU A 1 196 ? -2.190 -6.021 -15.306 1.00 94.31 196 GLU A N 1
ATOM 1526 C CA . GLU A 1 196 ? -3.316 -6.051 -14.366 1.00 94.31 196 GLU A CA 1
ATOM 1527 C C . GLU A 1 196 ? -3.712 -7.451 -13.871 1.00 94.31 196 GLU A C 1
ATOM 1529 O O . GLU A 1 196 ? -4.648 -7.587 -13.075 1.00 94.31 196 GLU A O 1
ATOM 1534 N N . SER A 1 197 ? -2.973 -8.501 -14.250 1.00 96.94 197 SER A N 1
ATOM 1535 C CA . SER A 1 197 ? -3.095 -9.793 -13.583 1.00 96.94 197 SER A CA 1
ATOM 1536 C C . SER A 1 197 ? -2.696 -9.648 -12.115 1.00 96.94 197 SER A C 1
ATOM 1538 O O . SER A 1 197 ? -1.851 -8.821 -11.750 1.00 96.94 197 SER A O 1
ATOM 1540 N N . TYR A 1 198 ? -3.313 -10.443 -11.241 1.00 97.94 198 TYR A N 1
ATOM 1541 C CA . TYR A 1 198 ? -3.095 -10.313 -9.806 1.00 97.94 198 TYR A CA 1
ATOM 1542 C C . TYR A 1 198 ? -3.103 -11.642 -9.063 1.00 97.94 198 TYR A C 1
ATOM 1544 O O . TYR A 1 198 ? -3.704 -12.631 -9.482 1.00 97.94 198 TYR A O 1
ATOM 1552 N N . LYS A 1 199 ? -2.468 -11.621 -7.892 1.00 98.12 199 LYS A N 1
ATOM 1553 C CA . LYS A 1 199 ? -2.557 -12.657 -6.871 1.00 98.12 199 LYS A CA 1
ATOM 1554 C C . LYS A 1 199 ? -3.247 -12.089 -5.633 1.00 98.12 199 LYS A C 1
ATOM 1556 O O . LYS A 1 199 ? -2.782 -11.102 -5.067 1.00 98.12 199 LYS A O 1
ATOM 1561 N N . LYS A 1 200 ? -4.336 -12.731 -5.205 1.00 98.19 200 LYS A N 1
ATOM 1562 C CA . LYS A 1 200 ? -5.036 -12.428 -3.949 1.00 98.19 200 LYS A CA 1
ATOM 1563 C C . LYS A 1 200 ? -4.385 -13.198 -2.801 1.00 98.19 200 LYS A C 1
ATOM 1565 O O . LYS A 1 200 ? -4.114 -14.389 -2.931 1.00 98.19 200 LYS A O 1
ATOM 1570 N N . MET A 1 201 ? -4.131 -12.510 -1.698 1.00 98.50 201 MET A N 1
ATOM 1571 C CA . MET A 1 201 ? -3.689 -13.073 -0.420 1.00 98.50 201 MET A CA 1
ATOM 1572 C C . MET A 1 201 ? -4.416 -12.343 0.710 1.00 98.50 201 MET A C 1
ATOM 1574 O O . MET A 1 201 ? -4.990 -11.281 0.480 1.00 98.50 201 MET A O 1
ATOM 1578 N N . THR A 1 202 ? -4.398 -12.872 1.923 1.00 98.62 202 THR A N 1
ATOM 1579 C CA . THR A 1 202 ? -4.765 -12.111 3.126 1.00 98.62 202 THR A CA 1
ATOM 1580 C C . THR A 1 202 ? -3.529 -11.476 3.763 1.00 98.62 202 THR A C 1
ATOM 1582 O O . THR A 1 202 ? -2.386 -11.788 3.405 1.00 98.62 202 THR A O 1
ATOM 1585 N N . VAL A 1 203 ? -3.730 -10.566 4.717 1.00 98.38 203 VAL A N 1
ATOM 1586 C CA . VAL A 1 203 ? -2.621 -10.052 5.534 1.00 98.38 203 VAL A CA 1
ATOM 1587 C C . VAL A 1 203 ? -2.013 -11.173 6.392 1.00 98.38 203 VAL A C 1
ATOM 1589 O O . VAL A 1 203 ? -0.790 -11.217 6.528 1.00 98.38 203 VAL A O 1
ATOM 1592 N N . GLU A 1 204 ? -2.821 -12.115 6.891 1.00 98.31 204 GLU A N 1
ATOM 1593 C CA . GLU A 1 204 ? -2.357 -13.309 7.613 1.00 98.31 204 GLU A CA 1
ATOM 1594 C C . GLU A 1 204 ? -1.457 -14.203 6.745 1.00 98.31 204 GLU A C 1
ATOM 1596 O O . GLU A 1 204 ? -0.365 -14.567 7.182 1.00 98.31 204 GLU A O 1
ATOM 1601 N N . ASP A 1 205 ? -1.844 -14.480 5.494 1.00 98.38 205 ASP A N 1
ATOM 1602 C CA . ASP A 1 205 ? -1.022 -15.275 4.565 1.00 98.38 205 ASP A CA 1
ATOM 1603 C C . ASP A 1 205 ? 0.363 -14.648 4.345 1.00 98.38 205 ASP A C 1
ATOM 1605 O O . ASP A 1 205 ? 1.365 -15.338 4.136 1.00 98.38 205 ASP A O 1
ATOM 1609 N N . LEU A 1 206 ? 0.426 -13.314 4.360 1.00 98.31 206 LEU A N 1
ATOM 1610 C CA . LEU A 1 206 ? 1.658 -12.555 4.166 1.00 98.31 206 LEU A CA 1
ATOM 1611 C C . LEU A 1 206 ? 2.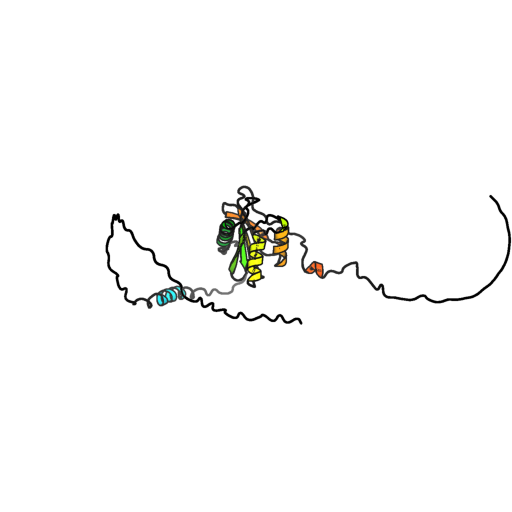492 -12.445 5.447 1.00 98.31 206 LEU A C 1
ATOM 1613 O O . LEU A 1 206 ? 3.712 -12.266 5.356 1.00 98.31 206 LEU A O 1
ATOM 1617 N N . LEU A 1 207 ? 1.874 -12.528 6.623 1.00 98.44 207 LEU A N 1
ATOM 1618 C CA . LEU A 1 207 ? 2.538 -12.388 7.916 1.00 98.44 207 LEU A CA 1
ATOM 1619 C C . LEU A 1 207 ? 1.997 -13.409 8.934 1.00 98.44 207 LEU A C 1
ATOM 1621 O O . LEU A 1 207 ? 1.328 -13.032 9.900 1.00 98.44 207 LEU A O 1
ATOM 1625 N N . PRO A 1 208 ? 2.308 -14.703 8.748 1.00 97.81 208 PRO A N 1
ATOM 1626 C CA . PRO A 1 208 ? 1.848 -15.745 9.653 1.00 97.81 208 PRO A CA 1
ATOM 1627 C C . PRO A 1 208 ? 2.495 -15.587 11.032 1.00 97.81 208 PRO A C 1
ATOM 1629 O O . PRO A 1 208 ? 3.663 -15.209 11.144 1.00 97.81 208 PRO A O 1
ATOM 1632 N N . VAL A 1 209 ? 1.743 -15.921 12.086 1.00 96.56 209 VAL A N 1
ATOM 1633 C CA . VAL A 1 209 ? 2.210 -15.854 13.487 1.00 96.56 209 VAL A CA 1
ATOM 1634 C C . VAL A 1 209 ? 2.741 -14.451 13.842 1.00 96.56 209 VAL A C 1
ATOM 1636 O O . VAL A 1 209 ? 3.804 -14.282 14.440 1.00 96.56 209 VAL A O 1
ATOM 1639 N N . SER A 1 210 ? 2.008 -13.422 13.413 1.00 97.00 210 SER A N 1
ATOM 1640 C CA . SER A 1 210 ? 2.416 -12.024 13.549 1.00 97.00 210 SER A CA 1
ATOM 1641 C C . SER A 1 210 ? 2.361 -11.510 14.989 1.00 97.00 210 SER A C 1
ATOM 1643 O O . SER A 1 210 ? 1.449 -11.829 15.752 1.00 97.00 210 SER A O 1
ATOM 1645 N N . PHE A 1 211 ? 3.294 -10.617 15.324 1.00 97.50 211 PHE A N 1
ATOM 1646 C CA . PHE A 1 211 ? 3.216 -9.811 16.541 1.00 97.50 211 PHE A CA 1
ATOM 1647 C C . PHE A 1 211 ? 2.080 -8.785 16.439 1.00 97.50 211 PHE A C 1
ATOM 1649 O O . PHE A 1 211 ? 1.930 -8.145 15.394 1.00 97.50 211 PHE A O 1
ATOM 1656 N N . GLY A 1 212 ? 1.333 -8.570 17.523 1.00 96.12 212 GLY A N 1
ATOM 1657 C CA . GLY A 1 212 ? 0.239 -7.604 17.577 1.00 96.12 212 GLY A CA 1
ATOM 1658 C C . GLY A 1 212 ? -0.162 -7.122 18.973 1.00 96.12 212 GLY A C 1
ATOM 1659 O O . GLY A 1 212 ? 0.512 -7.398 19.972 1.00 96.12 212 GLY A O 1
ATOM 1660 N N . PRO A 1 213 ? -1.283 -6.382 19.070 1.00 91.88 213 PRO A N 1
ATOM 1661 C CA . PRO A 1 213 ? -1.787 -5.832 20.330 1.00 91.88 213 PRO A CA 1
ATOM 1662 C C . PRO A 1 213 ? -2.003 -6.877 21.436 1.00 91.88 213 PRO A C 1
ATOM 1664 O O . PRO A 1 213 ? -1.901 -6.569 22.627 1.00 91.88 213 PRO A O 1
ATOM 1667 N N . GLU A 1 214 ? -2.303 -8.121 21.068 1.00 94.25 214 GLU A N 1
ATOM 1668 C CA . GLU A 1 214 ? -2.461 -9.244 21.984 1.00 94.25 214 GLU A CA 1
ATOM 1669 C C . GLU A 1 214 ? -1.157 -9.648 22.685 1.00 94.25 214 GLU A C 1
ATOM 1671 O O . GLU A 1 214 ? -1.206 -10.059 23.845 1.00 94.25 214 GLU A O 1
ATOM 1676 N N . ASP A 1 215 ? 0.007 -9.489 22.047 1.00 94.19 215 ASP A N 1
ATOM 1677 C CA . ASP A 1 215 ? 1.310 -9.814 22.638 1.00 94.19 215 ASP A CA 1
ATOM 1678 C C . ASP A 1 215 ? 1.643 -8.880 23.802 1.00 94.19 215 ASP A C 1
ATOM 1680 O O . ASP A 1 215 ? 2.194 -9.305 24.820 1.00 94.19 215 ASP A O 1
ATOM 1684 N N . LEU A 1 216 ? 1.239 -7.610 23.699 1.00 93.06 216 LEU A N 1
ATOM 1685 C CA . LEU A 1 216 ? 1.485 -6.595 24.725 1.00 93.06 216 LEU A CA 1
ATOM 1686 C C . LEU A 1 216 ? 0.767 -6.894 26.049 1.00 93.06 216 LEU A C 1
ATOM 1688 O O . LEU A 1 216 ? 1.224 -6.439 27.102 1.00 93.06 216 LEU A O 1
ATOM 1692 N N . LYS A 1 217 ? -0.323 -7.671 25.995 1.00 92.69 217 LYS A N 1
ATOM 1693 C CA . LYS A 1 217 ? -1.149 -8.077 27.144 1.00 92.69 217 LYS A CA 1
ATOM 1694 C C . LYS A 1 217 ? -0.682 -9.385 27.792 1.00 92.69 217 LYS A C 1
ATOM 1696 O O . LYS A 1 217 ? -1.220 -9.774 28.830 1.00 92.69 217 LYS A O 1
ATOM 1701 N N . ARG A 1 218 ? 0.294 -10.088 27.205 1.00 90.75 218 ARG A N 1
ATOM 1702 C CA . ARG A 1 218 ? 0.786 -11.367 27.735 1.00 90.75 218 ARG A CA 1
ATOM 1703 C C . ARG A 1 218 ? 1.618 -11.165 29.001 1.00 90.75 218 ARG A C 1
ATOM 1705 O O . ARG A 1 218 ? 2.272 -10.139 29.196 1.00 90.75 218 ARG A O 1
ATOM 1712 N N . LYS A 1 219 ? 1.608 -12.181 29.868 1.00 88.94 219 LYS A N 1
ATOM 1713 C CA . LYS A 1 219 ? 2.427 -12.206 31.087 1.00 88.94 219 LYS A CA 1
ATOM 1714 C C . LYS A 1 219 ? 3.910 -12.197 30.710 1.00 88.94 219 LYS A C 1
ATOM 1716 O O . LYS A 1 219 ? 4.335 -12.965 29.851 1.00 88.94 219 LYS A O 1
ATOM 1721 N N . ARG A 1 220 ? 4.688 -11.339 31.369 1.00 86.19 220 ARG A N 1
ATOM 1722 C CA . ARG A 1 220 ? 6.141 -11.227 31.187 1.00 86.19 220 ARG A CA 1
ATOM 1723 C C . ARG A 1 220 ? 6.838 -11.903 32.360 1.00 86.19 220 ARG A C 1
ATOM 1725 O O . ARG A 1 220 ? 6.365 -11.802 33.486 1.00 86.19 220 ARG A O 1
ATOM 1732 N N . VAL A 1 221 ? 7.960 -12.565 32.091 1.00 83.06 221 VAL A N 1
ATOM 1733 C CA . VAL A 1 221 ? 8.735 -13.294 33.112 1.00 83.06 221 VAL A CA 1
ATOM 1734 C C . VAL A 1 221 ? 9.392 -12.339 34.123 1.00 83.06 221 VAL A C 1
ATOM 1736 O O . VAL A 1 221 ? 9.618 -12.721 35.264 1.00 83.06 221 VAL A O 1
ATOM 1739 N N . PHE A 1 222 ? 9.629 -11.076 33.754 1.00 67.69 222 PHE A N 1
ATOM 1740 C CA . PHE A 1 222 ? 10.177 -10.062 34.658 1.00 67.69 222 PHE A CA 1
ATOM 1741 C C . PHE A 1 222 ? 9.075 -9.169 35.238 1.00 67.69 222 PHE A C 1
ATOM 1743 O O . PHE A 1 222 ? 8.837 -8.059 34.762 1.00 67.69 222 PHE A O 1
ATOM 1750 N N . THR A 1 223 ? 8.415 -9.639 36.291 1.00 58.25 223 THR A N 1
ATOM 1751 C CA . THR A 1 223 ? 7.879 -8.745 37.321 1.00 58.25 223 THR A CA 1
ATOM 1752 C C . THR A 1 223 ? 8.974 -8.572 38.364 1.00 58.25 223 THR A C 1
ATOM 1754 O O . THR A 1 223 ? 9.310 -9.513 39.074 1.00 58.25 223 THR A O 1
ATOM 1757 N N . THR A 1 224 ? 9.593 -7.393 38.427 1.00 58.78 224 THR A N 1
ATOM 1758 C CA . THR A 1 224 ? 10.471 -7.020 39.543 1.00 58.78 224 THR A CA 1
ATOM 1759 C C . THR A 1 224 ? 9.642 -6.970 40.820 1.00 58.78 224 THR A C 1
ATOM 1761 O O . THR A 1 224 ? 9.068 -5.935 41.161 1.00 58.78 224 THR A O 1
ATOM 1764 N N . ASP A 1 225 ? 9.579 -8.090 41.529 1.00 54.19 225 ASP A N 1
ATOM 1765 C CA . ASP A 1 225 ? 9.170 -8.105 42.921 1.00 54.19 225 ASP A CA 1
ATOM 1766 C C . ASP A 1 225 ? 10.254 -7.392 43.741 1.00 54.19 225 ASP A C 1
ATOM 1768 O O . ASP A 1 225 ? 11.353 -7.895 43.945 1.00 54.19 225 ASP A O 1
ATOM 1772 N N . LYS A 1 226 ? 9.926 -6.170 44.171 1.00 52.06 226 LYS A N 1
ATOM 1773 C CA . LYS A 1 226 ? 10.435 -5.501 45.376 1.00 52.06 226 LYS A CA 1
ATOM 1774 C C . LYS A 1 226 ? 11.950 -5.594 45.633 1.00 52.06 226 LYS A C 1
ATOM 1776 O O . LYS A 1 226 ? 12.391 -6.303 46.533 1.00 52.06 226 LYS A O 1
ATOM 1781 N N . ILE A 1 227 ? 12.726 -4.695 45.023 1.00 52.03 227 ILE A N 1
ATOM 1782 C CA . ILE A 1 227 ? 13.840 -4.077 45.764 1.00 52.03 227 ILE A CA 1
ATOM 1783 C C . ILE A 1 227 ? 13.240 -2.913 46.559 1.00 52.03 227 ILE A C 1
ATOM 1785 O O . ILE A 1 227 ? 13.282 -1.760 46.148 1.00 52.03 227 ILE A O 1
ATOM 1789 N N . THR A 1 228 ? 12.619 -3.229 47.690 1.00 49.12 228 THR A N 1
ATOM 1790 C CA . THR A 1 228 ? 12.317 -2.243 48.733 1.00 49.12 228 THR A CA 1
ATOM 1791 C C . THR A 1 228 ? 12.711 -2.841 50.070 1.00 49.12 228 THR A C 1
ATOM 1793 O O . THR A 1 228 ? 12.036 -3.733 50.571 1.00 49.12 228 THR A O 1
ATOM 1796 N N . SER A 1 229 ? 13.837 -2.330 50.570 1.00 49.78 229 SER A N 1
ATOM 1797 C CA . SER A 1 229 ? 14.201 -2.099 51.968 1.00 49.78 229 SER A CA 1
ATOM 1798 C C . SER A 1 229 ? 13.762 -3.130 53.008 1.00 49.78 229 SER A C 1
ATOM 1800 O O . SER A 1 229 ? 12.612 -3.136 53.429 1.00 49.78 229 SER A O 1
ATOM 1802 N N . ASN A 1 230 ? 14.733 -3.866 53.553 1.00 39.31 230 ASN A N 1
ATOM 1803 C CA . ASN A 1 230 ? 14.768 -4.151 54.987 1.00 39.31 230 ASN A CA 1
ATOM 1804 C C . ASN A 1 230 ? 16.220 -4.263 55.474 1.00 39.31 230 ASN A C 1
ATOM 1806 O O . ASN A 1 230 ? 16.913 -5.248 55.250 1.00 39.31 230 ASN A O 1
ATOM 1810 N N . THR A 1 231 ? 16.661 -3.178 56.107 1.00 45.75 231 THR A N 1
ATOM 1811 C CA . THR A 1 231 ? 17.423 -3.131 57.358 1.00 45.75 231 THR A CA 1
ATOM 1812 C C . THR A 1 231 ? 17.792 -4.487 57.975 1.00 45.75 231 THR A C 1
ATOM 1814 O O . THR A 1 231 ? 16.928 -5.179 58.504 1.00 45.75 231 THR A O 1
ATOM 1817 N N . ILE A 1 232 ? 19.095 -4.769 58.067 1.00 45.12 232 ILE A N 1
ATOM 1818 C CA . ILE A 1 232 ? 19.681 -5.393 59.261 1.00 45.12 232 ILE A CA 1
ATOM 1819 C C . ILE A 1 232 ? 20.813 -4.474 59.732 1.00 45.12 232 ILE A C 1
ATOM 1821 O O . ILE A 1 232 ? 21.964 -4.586 59.322 1.00 45.12 232 ILE A O 1
ATOM 1825 N N . VAL A 1 233 ? 20.441 -3.515 60.580 1.00 45.19 233 VAL A N 1
ATOM 1826 C CA . VAL A 1 233 ? 21.326 -2.927 61.586 1.00 45.19 233 VAL A CA 1
ATOM 1827 C C . VAL A 1 233 ? 20.878 -3.520 62.920 1.00 45.19 233 VAL A C 1
ATOM 1829 O O . VAL A 1 233 ? 19.774 -3.235 63.376 1.00 45.19 233 VAL A O 1
ATOM 1832 N N . SER A 1 234 ? 21.700 -4.401 63.483 1.00 37.25 234 SER A N 1
ATOM 1833 C CA . SER A 1 234 ? 21.797 -4.841 64.893 1.00 37.25 234 SER A CA 1
ATOM 1834 C C . SER A 1 234 ? 22.541 -6.183 64.862 1.00 37.25 234 SER A C 1
ATOM 1836 O O . SER A 1 234 ? 22.120 -7.106 64.184 1.00 37.25 234 SER A O 1
ATOM 1838 N N . SER A 1 235 ? 23.730 -6.327 65.437 1.00 35.78 235 SER A N 1
ATOM 1839 C CA . SER A 1 235 ? 23.991 -6.194 66.867 1.00 35.78 235 SER A CA 1
ATOM 1840 C C . SER A 1 235 ? 25.429 -5.756 67.165 1.00 35.78 235 SER A C 1
ATOM 1842 O O . SER A 1 235 ? 26.395 -6.337 66.671 1.00 35.78 235 SER A O 1
ATOM 1844 N N . VAL A 1 236 ? 25.553 -4.765 68.044 1.00 40.50 236 VAL A N 1
ATOM 1845 C CA . VAL A 1 236 ? 26.788 -4.382 68.731 1.00 40.50 236 VAL A CA 1
ATOM 1846 C C . VAL A 1 236 ? 27.024 -5.334 69.912 1.00 40.50 236 VAL A C 1
ATOM 1848 O O . VAL A 1 236 ? 26.119 -5.516 70.718 1.00 40.50 236 VAL A O 1
ATOM 1851 N N . GLY A 1 237 ? 28.258 -5.836 70.050 1.00 32.47 237 GLY A N 1
ATOM 1852 C CA . GLY A 1 237 ? 28.962 -5.938 71.340 1.00 32.47 237 GLY A CA 1
ATOM 1853 C C . GLY A 1 237 ? 28.926 -7.264 72.116 1.00 32.47 237 GLY A C 1
ATOM 1854 O O . GLY A 1 237 ? 27.882 -7.678 72.604 1.00 32.47 237 GLY A O 1
ATOM 1855 N N . GLY A 1 238 ? 30.112 -7.845 72.357 1.00 29.42 238 GLY A N 1
ATOM 1856 C CA . GLY A 1 238 ? 30.330 -8.847 73.411 1.00 29.42 238 GLY A CA 1
ATOM 1857 C C . GLY A 1 238 ? 31.677 -9.583 73.342 1.00 29.42 238 GLY A C 1
ATOM 1858 O O . GLY A 1 238 ? 31.788 -10.587 72.655 1.00 29.42 238 GLY A O 1
ATOM 1859 N N . ASN A 1 239 ? 32.680 -9.069 74.064 1.00 34.75 239 ASN A N 1
ATOM 1860 C CA . ASN A 1 239 ? 34.026 -9.621 74.319 1.00 34.75 239 ASN A CA 1
ATOM 1861 C C . ASN A 1 239 ? 34.083 -11.128 74.655 1.00 34.75 239 ASN A C 1
ATOM 1863 O O . ASN A 1 239 ? 33.257 -11.591 75.437 1.00 34.75 239 ASN A O 1
ATOM 1867 N N . ALA A 1 240 ? 35.169 -11.820 74.267 1.00 33.88 240 ALA A N 1
ATOM 1868 C CA . ALA A 1 240 ? 36.272 -12.187 75.182 1.00 33.88 240 ALA A CA 1
ATOM 1869 C C . ALA A 1 240 ? 37.319 -13.148 74.551 1.00 33.88 240 ALA A C 1
ATOM 1871 O O . ALA A 1 240 ? 36.995 -13.943 73.677 1.00 33.88 240 ALA A O 1
ATOM 1872 N N . LEU A 1 241 ? 38.534 -13.100 75.128 1.00 37.66 241 LEU A N 1
ATOM 1873 C CA . LEU A 1 241 ? 39.604 -14.125 75.186 1.00 37.66 241 LEU A CA 1
ATOM 1874 C C . LEU A 1 241 ? 40.809 -14.034 74.216 1.00 37.66 241 LEU A C 1
ATOM 1876 O O . LEU A 1 241 ? 40.893 -14.690 73.189 1.00 37.66 241 LEU A O 1
ATOM 1880 N N . GLN A 1 242 ? 41.777 -13.211 74.642 1.00 35.19 242 GLN A N 1
ATOM 1881 C CA . GLN A 1 242 ? 43.180 -13.548 74.964 1.00 35.19 242 GLN A CA 1
ATOM 1882 C C . GLN A 1 242 ? 43.964 -14.640 74.189 1.00 35.19 242 GLN A C 1
ATOM 1884 O O . GLN A 1 242 ? 43.684 -15.830 74.278 1.00 35.19 242 GLN A O 1
ATOM 1889 N N . SER A 1 243 ? 45.148 -14.194 73.740 1.00 36.31 243 SER A N 1
ATOM 1890 C CA . SER A 1 243 ? 46.499 -14.738 74.016 1.00 36.31 243 SER A CA 1
ATOM 1891 C C . SER A 1 243 ? 47.287 -15.476 72.911 1.00 36.31 243 SER A C 1
ATOM 1893 O O . SER A 1 243 ? 46.989 -16.598 72.536 1.00 36.31 243 SER A O 1
ATOM 1895 N N . ASN A 1 244 ? 48.396 -14.810 72.551 1.00 34.19 244 ASN A N 1
ATOM 1896 C CA . ASN A 1 244 ? 49.781 -15.279 72.380 1.00 34.19 244 ASN A CA 1
ATOM 1897 C C . ASN A 1 244 ? 50.264 -16.169 71.217 1.00 34.19 244 ASN A C 1
ATOM 1899 O O . ASN A 1 244 ? 49.647 -17.138 70.796 1.00 34.19 244 ASN A O 1
ATOM 1903 N N . SER A 1 245 ? 51.539 -15.873 70.915 1.00 41.72 245 SER A N 1
ATOM 1904 C CA . SER A 1 245 ? 52.589 -16.574 70.155 1.00 41.72 245 SER A CA 1
ATOM 1905 C C . SER A 1 245 ? 52.607 -16.310 68.642 1.00 41.72 245 SER A C 1
ATOM 1907 O O . SER A 1 245 ? 51.618 -16.549 67.968 1.00 41.72 245 SER A O 1
ATOM 1909 N N . ASP A 1 246 ? 53.588 -15.619 68.050 1.00 40.38 246 ASP A N 1
ATOM 1910 C CA . ASP A 1 246 ? 55.069 -15.706 68.052 1.00 40.38 246 ASP A CA 1
ATOM 1911 C C . ASP A 1 246 ? 55.579 -16.345 66.735 1.00 40.38 246 ASP A C 1
ATOM 1913 O O . ASP A 1 246 ? 55.056 -17.359 66.289 1.00 40.38 246 ASP A O 1
ATOM 1917 N N . GLN A 1 247 ? 56.635 -15.729 66.179 1.00 43.06 247 GLN A N 1
ATOM 1918 C CA . GLN A 1 247 ? 57.526 -16.141 65.067 1.00 43.06 247 GLN A CA 1
ATOM 1919 C C . GLN A 1 247 ? 56.960 -16.121 63.629 1.00 43.06 247 GLN A C 1
ATOM 1921 O O . GLN A 1 247 ? 55.903 -16.656 63.348 1.00 43.06 247 GLN A O 1
ATOM 1926 N N . GLY A 1 248 ? 57.624 -15.574 62.605 1.00 35.09 248 GLY A N 1
ATOM 1927 C CA . GLY A 1 248 ? 58.946 -14.966 62.475 1.00 35.09 248 GLY A CA 1
ATOM 1928 C C . GLY A 1 248 ? 59.294 -14.764 60.983 1.00 35.09 248 GLY A C 1
ATOM 1929 O O . GLY A 1 248 ? 58.768 -15.472 60.135 1.00 35.09 248 GLY A O 1
ATOM 1930 N N . ARG A 1 249 ? 60.159 -13.771 60.701 1.00 45.09 249 ARG A N 1
ATOM 1931 C CA . ARG A 1 249 ? 61.225 -13.698 59.657 1.00 45.09 249 ARG A CA 1
ATOM 1932 C C . ARG A 1 249 ? 61.049 -14.571 58.388 1.00 45.09 249 ARG A C 1
ATOM 1934 O O . ARG A 1 249 ? 61.019 -15.788 58.496 1.00 45.09 249 ARG A O 1
ATOM 1941 N N . ARG A 1 250 ? 61.132 -14.058 57.158 1.00 47.66 250 ARG A N 1
ATOM 1942 C CA . ARG A 1 250 ? 62.079 -13.099 56.551 1.00 47.66 250 ARG A CA 1
ATOM 1943 C C . ARG A 1 250 ? 61.448 -12.449 55.324 1.00 47.66 250 ARG A C 1
ATOM 1945 O O . ARG A 1 250 ? 60.627 -13.131 54.679 1.00 47.66 250 ARG A O 1
#

pLDDT: mean 71.07, std 29.13, range [29.41, 98.94]

Secondary structure (DSSP, 8-state):
----PPPPP-----PPPP---------------------PPPPPP----SSSHHHHHHTTSSSS-------------------S--TTHHHHHHHHHHHHTT-B-TTT---EEEEEEETTS-EEEEE-B--SSGGG-B-HHHHHHHHHHHTT---EEEEEEEES-SSSPPPPPHHHHHHHHTT-SSSEEEEE-TTS-EEEEEHHHHSTT---HHHHTSPPS-----------------------------

Sequence (250 aa):
MYSCLCPHYSRISLSLPLSLTHSLSLSFSLSLSTTIHSQQPVTLNNTGTENITETVKEMTDLRTDELRVDRAETGARSNWIEGEDEDWIKPLIHQAHWAKEFAYCPYSKFRVGAALLAHDGTVFTGCNVENASHNLGLCAERTAVVKAVSQGYQSFKAVAIASDLEDQFISPCGGCRQFLREFGDQWSVYLSKPDESYKKMTVEDLLPVSFGPEDLKRKRVFTTDKITSNTIVSSVGGNALQSNSDQGRR

Radius of gyration: 37.93 Å; chains: 1; bounding box: 104×94×114 Å

InterPro domains:
  IPR002125 Cytidine and deoxycytidylate deaminase domain [PF00383] (88-190)
  IPR002125 Cytidine and deoxycytidylate deaminase domain [PS51747] (87-214)
  IPR006262 Cytidine deaminase, homotetrameric [TIGR01354] (92-216)
  IPR016192 APOBEC/CMP deaminase, zinc-binding [PS00903] (139-180)
  IPR016193 Cytidine deaminase-like [SSF53927] (88-217)
  IPR050202 Cytidine and Deoxycytidylate Deaminase [PTHR11644] (87-222)

Organism: Esox lucius (NCBI:txid8010)